Protein AF-A0A9C9Z595-F1 (afdb_monomer_lite)

Sequence (341 aa):
MFTLQATPYSPGRVNGTIRHGSDGAGRDALVVIKQEDLGQFDGACAGLIVVNALPLSHTLIRFLSHGIPTILVEEAQAARLEAGAELILDGKRGMLLSADAQETYPAIPNVVPPSLFTPYRSRDGESVMLRSSVSNRFGITRTLSYGASTIGALRSEHLGEKSAMPPPKEYFLTELGMCCEEAEPIPLIVRLPDISTEKLPRWCTSIADKLDAQTSRGMGLYDEEPVRSVVLAIAEAAARLTEYHDIRLLFPYVTRPEAFRRWRQTLTQATPAAINMGAMIETPEAALQIKAFIEEADFIALGCNDLMANLAGVERSSPQSRQALSFYTPALFRLLQQLAA

Structure (mmCIF, N/CA/C/O backbone):
data_AF-A0A9C9Z595-F1
#
_entry.id   AF-A0A9C9Z595-F1
#
loop_
_atom_site.group_PDB
_atom_site.id
_atom_site.type_symbol
_atom_site.label_atom_id
_atom_site.label_alt_id
_atom_site.label_comp_id
_atom_site.label_asym_id
_atom_site.label_entity_id
_atom_site.label_seq_id
_atom_site.pdbx_PDB_ins_code
_atom_site.Cartn_x
_atom_site.Cartn_y
_atom_site.Cartn_z
_atom_site.occupancy
_atom_site.B_iso_or_equiv
_atom_site.auth_seq_id
_atom_site.auth_comp_id
_atom_site.auth_asym_id
_atom_site.auth_atom_id
_atom_site.pdbx_PDB_model_num
ATOM 1 N N . MET A 1 1 ? 13.543 -10.651 -38.648 1.00 74.50 1 MET A N 1
ATOM 2 C CA . MET A 1 1 ? 12.471 -10.268 -37.712 1.00 74.50 1 MET A CA 1
ATOM 3 C C . MET A 1 1 ? 12.792 -10.856 -36.344 1.00 74.50 1 MET A C 1
ATOM 5 O O . MET A 1 1 ? 12.742 -12.070 -36.179 1.00 74.50 1 MET A O 1
ATOM 9 N N . PHE A 1 2 ? 13.253 -10.032 -35.405 1.00 84.75 2 PHE A N 1
ATOM 10 C CA . PHE A 1 2 ? 13.522 -10.466 -34.035 1.00 84.75 2 PHE A CA 1
ATOM 11 C C . PHE A 1 2 ? 12.200 -10.567 -33.270 1.00 84.75 2 PHE A C 1
ATOM 13 O O . PHE A 1 2 ? 11.317 -9.717 -33.394 1.00 84.75 2 PHE A O 1
ATOM 20 N N . THR A 1 3 ? 12.044 -11.624 -32.481 1.00 89.50 3 THR A N 1
ATOM 21 C CA . THR A 1 3 ? 10.916 -11.796 -31.564 1.00 89.50 3 THR A CA 1
ATOM 22 C C . THR A 1 3 ? 11.393 -12.547 -30.333 1.00 89.50 3 THR A C 1
ATOM 24 O O . THR A 1 3 ? 12.125 -13.538 -30.437 1.00 89.50 3 THR A O 1
ATOM 27 N N . LEU A 1 4 ? 10.979 -12.074 -29.162 1.00 92.56 4 LEU A N 1
ATOM 28 C CA . LEU A 1 4 ? 11.303 -12.681 -27.879 1.00 92.56 4 LEU A CA 1
ATOM 29 C C . LEU A 1 4 ? 10.058 -12.688 -26.994 1.00 92.56 4 LEU A C 1
ATOM 31 O O . LEU A 1 4 ? 9.459 -11.644 -26.747 1.00 92.56 4 LEU A O 1
ATOM 35 N N . GLN A 1 5 ? 9.686 -13.878 -26.518 1.00 94.06 5 GLN A N 1
ATOM 36 C CA . GLN A 1 5 ? 8.653 -14.061 -25.503 1.00 94.06 5 GLN A CA 1
ATOM 37 C C . GLN A 1 5 ? 9.298 -14.011 -24.119 1.00 94.06 5 GLN A C 1
ATOM 39 O O . GLN A 1 5 ? 10.243 -14.744 -23.843 1.00 94.06 5 GLN A O 1
ATOM 44 N N . ALA A 1 6 ? 8.765 -13.160 -23.263 1.00 93.06 6 ALA A N 1
ATOM 45 C CA . ALA A 1 6 ? 9.189 -12.889 -21.902 1.00 93.06 6 ALA A CA 1
ATOM 46 C C . ALA A 1 6 ? 7.998 -13.055 -20.946 1.00 93.06 6 ALA A C 1
ATOM 48 O O . ALA A 1 6 ? 6.860 -13.301 -21.367 1.00 93.06 6 ALA A O 1
ATOM 49 N N . THR A 1 7 ? 8.255 -12.890 -19.652 1.00 91.62 7 THR A N 1
ATOM 50 C CA . THR A 1 7 ? 7.196 -12.859 -18.643 1.00 91.62 7 THR A CA 1
ATOM 51 C C . THR A 1 7 ? 6.569 -11.457 -18.619 1.00 91.62 7 THR A C 1
ATOM 53 O O . THR A 1 7 ? 7.294 -10.478 -18.409 1.00 91.62 7 THR A O 1
ATOM 56 N N . PRO A 1 8 ? 5.249 -11.311 -18.847 1.00 90.56 8 PRO A N 1
ATOM 57 C CA . PRO A 1 8 ? 4.573 -10.018 -18.739 1.00 90.56 8 PRO A CA 1
ATOM 58 C C . PRO A 1 8 ? 4.578 -9.517 -17.290 1.00 90.56 8 PRO A C 1
ATOM 60 O O . PRO A 1 8 ? 4.455 -10.316 -16.360 1.00 90.56 8 PRO A O 1
ATOM 63 N N . TYR A 1 9 ? 4.686 -8.200 -17.094 1.00 89.75 9 TYR A N 1
ATOM 64 C CA . TYR A 1 9 ? 4.674 -7.615 -15.748 1.00 89.75 9 TYR A CA 1
ATOM 65 C C . TYR A 1 9 ? 3.863 -6.321 -15.647 1.00 89.75 9 TYR A C 1
ATOM 67 O O . TYR A 1 9 ? 2.847 -6.295 -14.957 1.00 89.75 9 TYR A O 1
ATOM 75 N N . SER A 1 10 ? 4.262 -5.259 -16.355 1.00 88.19 10 SER A N 1
ATOM 76 C CA . SER A 1 10 ? 3.525 -3.986 -16.376 1.00 88.19 10 SER A CA 1
ATOM 77 C C . SER A 1 10 ? 2.982 -3.729 -17.780 1.00 88.19 10 SER A C 1
ATOM 79 O O . SER A 1 10 ? 3.768 -3.723 -18.731 1.00 88.19 10 SER A O 1
ATOM 81 N N . PRO A 1 11 ? 1.664 -3.528 -17.950 1.00 86.38 11 PRO A N 1
ATOM 82 C CA . PRO A 1 11 ? 1.058 -3.401 -19.265 1.00 86.38 11 PRO A CA 1
ATOM 83 C C . PRO A 1 11 ? 1.434 -2.089 -19.959 1.00 86.38 11 PRO A C 1
ATOM 85 O O . PRO A 1 11 ? 1.684 -1.067 -19.328 1.00 86.38 11 PRO A O 1
ATOM 88 N N . GLY A 1 12 ? 1.378 -2.121 -21.287 1.00 85.50 12 GLY A N 1
ATOM 89 C CA . GLY A 1 12 ? 1.596 -0.979 -22.170 1.00 85.50 12 GLY A CA 1
ATOM 90 C C . GLY A 1 12 ? 2.436 -1.383 -23.374 1.00 85.50 12 GLY A C 1
ATOM 91 O O . GLY A 1 12 ? 3.013 -2.474 -23.392 1.00 85.50 12 GLY A O 1
ATOM 92 N N . ARG A 1 13 ? 2.458 -0.529 -24.397 1.00 88.94 13 ARG A N 1
ATOM 93 C CA . ARG A 1 13 ? 3.270 -0.739 -25.594 1.00 88.94 13 ARG A CA 1
ATOM 94 C C . ARG A 1 13 ? 4.084 0.504 -25.886 1.00 88.94 13 ARG A C 1
ATOM 96 O O . ARG A 1 13 ? 3.515 1.587 -25.972 1.00 88.94 13 ARG A O 1
ATOM 103 N N . VAL A 1 14 ? 5.385 0.319 -26.045 1.00 90.62 14 VAL A N 1
ATOM 104 C CA . VAL A 1 14 ? 6.341 1.393 -26.315 1.00 90.62 14 VAL A CA 1
ATOM 105 C C . VAL A 1 14 ? 7.368 0.926 -27.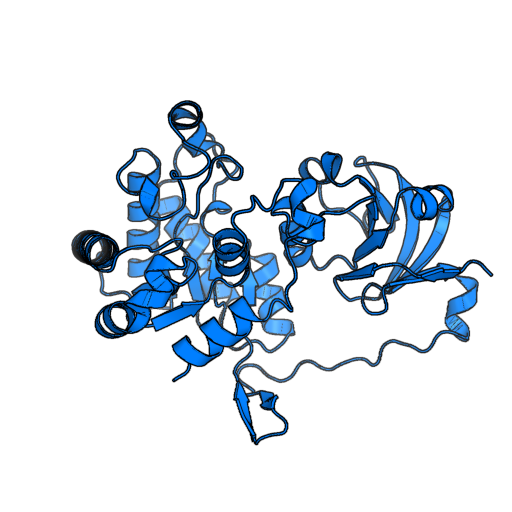328 1.00 90.62 14 VAL A C 1
ATOM 107 O O . VAL A 1 14 ? 7.739 -0.248 -27.349 1.00 90.62 14 VAL A O 1
ATOM 110 N N . ASN A 1 15 ? 7.822 1.863 -28.148 1.00 91.12 15 ASN A N 1
ATOM 111 C CA . ASN A 1 15 ? 8.938 1.667 -29.057 1.00 91.12 15 ASN A CA 1
ATOM 112 C C . ASN A 1 15 ? 10.142 2.381 -28.455 1.00 91.12 15 ASN A C 1
ATOM 114 O O . ASN A 1 15 ? 9.988 3.469 -27.900 1.00 91.12 15 ASN A O 1
ATOM 118 N N . GLY A 1 16 ? 11.322 1.788 -28.567 1.00 91.50 16 GLY A N 1
ATOM 119 C CA . GLY A 1 16 ? 12.529 2.449 -28.107 1.00 91.50 16 GLY A CA 1
ATOM 120 C C . GLY A 1 16 ? 13.792 1.678 -28.439 1.00 91.50 16 GLY A C 1
ATOM 121 O O . GLY A 1 16 ? 13.767 0.508 -28.827 1.00 91.50 16 GLY A O 1
ATOM 122 N N . THR A 1 17 ? 14.913 2.362 -28.266 1.00 92.81 17 THR A N 1
ATOM 123 C CA . THR A 1 17 ? 16.241 1.793 -28.470 1.00 92.81 17 THR A CA 1
ATOM 124 C C . THR A 1 17 ? 16.716 1.098 -27.197 1.00 92.81 17 THR A C 1
ATOM 126 O O . THR A 1 17 ? 16.614 1.664 -26.107 1.00 92.81 17 THR A O 1
ATOM 129 N N . ILE A 1 18 ? 17.268 -0.109 -27.327 1.00 93.81 18 ILE A N 1
ATOM 130 C CA . ILE A 1 18 ? 17.817 -0.867 -26.199 1.00 93.81 18 ILE A CA 1
ATOM 131 C C . ILE A 1 18 ? 19.044 -0.159 -25.620 1.00 93.81 18 ILE A C 1
ATOM 133 O O . ILE A 1 18 ? 19.999 0.158 -26.336 1.00 93.81 18 ILE A O 1
ATOM 137 N N . ARG A 1 19 ? 19.034 0.031 -24.300 1.00 92.50 19 ARG A N 1
ATOM 138 C CA . ARG A 1 19 ? 20.173 0.483 -23.493 1.00 92.50 19 ARG A CA 1
ATOM 139 C C . ARG A 1 19 ? 20.334 -0.417 -22.276 1.00 92.50 19 ARG A C 1
ATOM 141 O O . ARG A 1 19 ? 19.345 -0.877 -21.719 1.00 92.50 19 ARG A O 1
ATOM 148 N N . HIS A 1 20 ? 21.574 -0.654 -21.867 1.00 89.56 20 HIS A N 1
ATOM 149 C CA . HIS A 1 20 ? 21.895 -1.475 -20.698 1.00 89.56 20 HIS A CA 1
ATOM 150 C C . HIS A 1 20 ? 22.325 -0.595 -19.526 1.00 89.56 20 HIS A C 1
ATOM 152 O O . HIS A 1 20 ? 23.046 0.381 -19.729 1.00 89.56 20 HIS A O 1
ATOM 158 N N . GLY A 1 21 ? 21.930 -0.984 -18.315 1.00 81.88 21 GLY A N 1
ATOM 159 C CA . GLY A 1 21 ? 22.347 -0.336 -17.069 1.00 81.88 21 GLY A CA 1
ATOM 160 C C . GLY A 1 21 ? 21.395 0.753 -16.566 1.00 81.88 21 GLY A C 1
ATOM 161 O O . GLY A 1 21 ? 20.327 0.988 -17.127 1.00 81.88 21 GLY A O 1
ATOM 162 N N . SER A 1 22 ? 21.785 1.393 -15.462 1.00 69.62 22 SER A N 1
ATOM 163 C CA . SER A 1 22 ? 20.982 2.368 -14.710 1.00 69.62 22 SER A CA 1
ATOM 164 C C . SER A 1 22 ? 21.138 3.822 -15.169 1.00 69.62 22 SER A C 1
ATOM 166 O O . SER A 1 22 ? 20.352 4.670 -14.748 1.00 69.62 22 SER A O 1
ATOM 168 N N . ASP A 1 23 ? 22.124 4.123 -16.018 1.00 65.75 23 ASP A N 1
ATOM 169 C CA . ASP A 1 23 ? 22.585 5.497 -16.232 1.00 65.75 23 ASP A CA 1
ATOM 170 C C . ASP A 1 23 ? 22.077 6.104 -17.547 1.00 65.75 23 ASP A C 1
ATOM 172 O O . ASP A 1 23 ? 22.326 5.592 -18.641 1.00 65.75 23 ASP A O 1
ATOM 176 N N . GLY A 1 24 ? 21.414 7.263 -17.450 1.00 59.28 24 GLY A N 1
ATOM 177 C CA . GLY A 1 24 ? 21.248 8.197 -18.572 1.00 59.28 24 GLY A CA 1
ATOM 178 C C . GLY A 1 24 ? 20.475 7.652 -19.777 1.00 59.28 24 GLY A C 1
ATOM 179 O O . GLY A 1 24 ? 20.749 8.039 -20.917 1.00 59.28 24 GLY A O 1
ATOM 180 N N . ALA A 1 25 ? 19.518 6.748 -19.556 1.00 61.81 25 ALA A N 1
ATOM 181 C CA . ALA A 1 25 ? 18.800 6.086 -20.639 1.00 61.81 25 ALA A CA 1
ATOM 182 C C . ALA A 1 25 ? 17.939 7.046 -21.482 1.00 61.81 25 ALA A C 1
ATOM 184 O O . ALA A 1 25 ? 17.841 6.870 -22.697 1.00 61.81 25 ALA A O 1
ATOM 185 N N . GLY A 1 26 ? 17.397 8.103 -20.868 1.00 65.81 26 GLY A N 1
ATOM 186 C CA . GLY A 1 26 ? 16.480 9.035 -21.525 1.00 65.81 26 GLY A CA 1
ATOM 187 C C . GLY A 1 26 ? 15.074 8.443 -21.684 1.00 65.81 26 GLY A C 1
ATOM 188 O O . GLY A 1 26 ? 14.882 7.229 -21.692 1.00 65.81 26 GLY A O 1
ATOM 189 N N . ARG A 1 27 ? 14.060 9.307 -21.812 1.00 78.12 27 ARG A N 1
ATOM 190 C CA . ARG A 1 27 ? 12.639 8.903 -21.779 1.00 78.12 27 ARG A CA 1
ATOM 191 C C . ARG A 1 27 ? 12.179 8.029 -22.952 1.00 78.12 27 ARG A C 1
ATOM 193 O O . ARG A 1 27 ? 11.098 7.465 -22.854 1.00 78.12 27 ARG A O 1
ATOM 200 N N . ASP A 1 28 ? 12.998 7.875 -23.990 1.00 85.75 28 ASP A N 1
ATOM 201 C CA . ASP A 1 28 ? 12.653 7.147 -25.219 1.00 85.75 28 ASP A CA 1
ATOM 202 C C . ASP A 1 28 ? 13.315 5.755 -25.310 1.00 85.75 28 ASP A C 1
ATOM 204 O O . ASP A 1 28 ? 13.119 5.023 -26.278 1.00 85.75 28 ASP A O 1
ATOM 208 N N . ALA A 1 29 ? 14.122 5.367 -24.317 1.00 92.12 29 ALA A N 1
ATOM 209 C CA . ALA A 1 29 ? 14.866 4.108 -24.344 1.00 92.12 29 ALA A CA 1
ATOM 210 C C . ALA A 1 29 ? 14.099 2.930 -23.723 1.00 92.12 29 ALA A C 1
ATOM 212 O O . ALA A 1 29 ? 13.312 3.093 -22.786 1.00 92.12 29 ALA A O 1
ATOM 213 N N . LEU A 1 30 ? 14.406 1.724 -24.209 1.00 93.94 30 LEU A N 1
ATOM 214 C CA . LEU A 1 30 ? 14.086 0.466 -23.539 1.00 93.94 30 LEU A CA 1
ATOM 215 C C . LEU A 1 30 ? 15.286 0.055 -22.682 1.00 93.94 30 LEU A C 1
ATOM 217 O O . LEU A 1 30 ? 16.350 -0.268 -23.212 1.00 93.94 30 LEU A O 1
ATOM 221 N N . VAL A 1 31 ? 15.130 0.084 -21.363 1.00 94.69 31 VAL A N 1
ATOM 222 C CA . VAL A 1 31 ? 16.233 -0.157 -20.424 1.00 94.69 31 VAL A CA 1
ATOM 223 C C . VAL A 1 31 ? 16.274 -1.617 -20.006 1.00 94.69 31 VAL A C 1
ATOM 225 O O . VAL A 1 31 ? 15.311 -2.125 -19.437 1.00 94.69 31 VAL A O 1
ATOM 228 N N . VAL A 1 32 ? 17.405 -2.273 -20.253 1.00 94.69 32 VAL A N 1
ATOM 229 C CA . VAL A 1 32 ? 17.736 -3.605 -19.744 1.00 94.69 32 VAL A CA 1
ATOM 230 C C . VAL A 1 32 ? 18.539 -3.444 -18.459 1.00 94.69 32 VAL A C 1
ATOM 232 O O . VAL A 1 32 ? 19.632 -2.876 -18.468 1.00 94.69 32 VAL A O 1
ATOM 235 N N . ILE A 1 33 ? 17.997 -3.935 -17.347 1.00 93.00 33 ILE A N 1
ATOM 236 C CA . ILE A 1 33 ? 18.585 -3.749 -16.017 1.00 93.00 33 ILE A CA 1
ATOM 237 C C . ILE A 1 33 ? 18.453 -5.011 -15.169 1.00 93.00 33 ILE A C 1
ATOM 239 O O . ILE A 1 33 ? 17.460 -5.736 -15.261 1.00 93.00 33 ILE A O 1
ATOM 243 N N . LYS A 1 34 ? 19.446 -5.285 -14.323 1.00 91.56 34 LYS A N 1
ATOM 244 C CA . LYS A 1 34 ? 19.372 -6.379 -13.352 1.00 91.56 34 LYS A CA 1
ATOM 245 C C . LYS A 1 34 ? 18.526 -5.979 -12.146 1.00 91.56 34 LYS A C 1
ATOM 247 O O . LYS A 1 34 ? 18.435 -4.810 -11.782 1.00 91.56 34 LYS A O 1
ATOM 252 N N . GLN A 1 35 ? 17.928 -6.973 -11.493 1.00 87.88 35 GLN A N 1
ATOM 253 C CA . GLN A 1 35 ? 17.113 -6.774 -10.289 1.00 87.88 35 GLN A CA 1
ATOM 254 C C . GLN A 1 35 ? 17.842 -6.008 -9.164 1.00 87.88 35 GLN A C 1
ATOM 256 O O . GLN A 1 35 ? 17.200 -5.255 -8.433 1.00 87.88 35 GLN A O 1
ATOM 261 N N . GLU A 1 36 ? 19.153 -6.203 -9.017 1.00 85.50 36 GLU A N 1
ATOM 262 C CA . GLU A 1 36 ? 19.994 -5.577 -7.984 1.00 85.50 36 GLU A CA 1
ATOM 263 C C . GLU A 1 36 ? 20.249 -4.080 -8.225 1.00 85.50 36 GLU A C 1
ATOM 265 O O . GLU A 1 36 ? 20.229 -3.289 -7.282 1.00 85.50 36 GLU A O 1
ATOM 270 N N . ASP A 1 37 ? 20.366 -3.670 -9.488 1.00 87.44 37 ASP A N 1
ATOM 271 C CA . ASP A 1 37 ? 20.640 -2.279 -9.873 1.00 87.44 37 ASP A CA 1
ATOM 272 C C . ASP A 1 37 ? 19.374 -1.412 -9.890 1.00 87.44 37 ASP A C 1
ATOM 274 O O . ASP A 1 37 ? 19.427 -0.180 -9.897 1.00 87.44 37 ASP A O 1
ATOM 278 N N . LEU A 1 38 ? 18.202 -2.050 -9.848 1.00 85.25 38 LEU A N 1
ATOM 279 C CA . LEU A 1 38 ? 16.907 -1.386 -9.955 1.00 85.25 38 LEU A CA 1
ATOM 280 C C . LEU A 1 38 ? 16.659 -0.362 -8.830 1.00 85.25 38 LEU A C 1
ATOM 282 O O . LEU A 1 38 ? 15.901 0.588 -9.011 1.00 85.25 38 LEU A O 1
ATOM 286 N N . GLY A 1 39 ? 17.313 -0.520 -7.673 1.00 79.94 39 GLY A N 1
ATOM 287 C CA . GLY A 1 39 ? 17.222 0.432 -6.561 1.00 79.94 39 GLY A CA 1
ATOM 288 C C . GLY A 1 39 ? 17.865 1.795 -6.847 1.00 79.94 39 GLY A C 1
ATOM 289 O O . GLY A 1 39 ? 17.478 2.786 -6.228 1.00 79.94 39 GLY A O 1
ATOM 290 N N . GLN A 1 40 ? 18.817 1.847 -7.783 1.00 79.12 40 GLN A N 1
ATOM 291 C CA . GLN A 1 40 ? 19.550 3.058 -8.168 1.00 79.12 40 GLN A CA 1
ATOM 292 C C . GLN A 1 40 ? 18.971 3.721 -9.425 1.00 79.12 40 GLN A C 1
ATOM 294 O O . GLN A 1 40 ? 19.341 4.844 -9.755 1.00 79.12 40 GLN A O 1
ATOM 299 N N . PHE A 1 41 ? 18.046 3.047 -10.112 1.00 82.12 41 PHE A N 1
ATOM 300 C CA . PHE A 1 41 ? 17.451 3.539 -11.346 1.00 82.12 41 PHE A CA 1
ATOM 301 C C . PHE A 1 41 ? 16.483 4.706 -11.088 1.00 82.12 41 PHE A C 1
ATOM 303 O O . PHE A 1 41 ? 15.590 4.625 -10.242 1.00 82.12 41 PHE A O 1
ATOM 310 N N . ASP A 1 42 ? 16.648 5.795 -11.841 1.00 75.81 42 ASP A N 1
ATOM 311 C CA . ASP A 1 42 ? 15.897 7.047 -11.674 1.00 75.81 42 ASP A CA 1
ATOM 312 C C . ASP A 1 42 ? 14.483 7.024 -12.291 1.00 75.81 42 ASP A C 1
ATOM 314 O O . ASP A 1 42 ? 13.683 7.934 -12.056 1.00 75.81 42 ASP A O 1
ATOM 318 N N . GLY A 1 43 ? 14.156 5.971 -13.048 1.00 74.69 43 GLY A N 1
ATOM 319 C CA . GLY A 1 43 ? 12.858 5.769 -13.688 1.00 74.69 43 GLY A CA 1
ATOM 320 C C . GLY A 1 43 ? 12.676 6.471 -15.033 1.00 74.69 43 GLY A C 1
ATOM 321 O O . GLY A 1 43 ? 11.580 6.415 -15.590 1.00 74.69 43 GLY A O 1
ATOM 322 N N . ALA A 1 44 ? 13.706 7.106 -15.595 1.00 82.12 44 ALA A N 1
ATOM 323 C CA . ALA A 1 44 ? 13.609 7.774 -16.888 1.00 82.12 44 ALA A CA 1
ATOM 324 C C . ALA A 1 44 ? 13.810 6.791 -18.059 1.00 82.12 44 ALA A C 1
ATOM 326 O O . ALA A 1 44 ? 14.912 6.659 -18.587 1.00 82.12 44 ALA A O 1
ATOM 327 N N . CYS A 1 45 ? 12.736 6.121 -18.495 1.00 89.62 45 CYS A N 1
ATOM 328 C CA . CYS A 1 45 ? 12.727 5.292 -19.709 1.00 89.62 45 CYS A CA 1
ATOM 329 C C . CYS A 1 45 ? 11.329 5.175 -20.335 1.00 89.62 45 CYS A C 1
ATOM 331 O O . CYS A 1 45 ? 10.326 5.467 -19.680 1.00 89.62 45 CYS A O 1
ATOM 333 N N . ALA A 1 46 ? 11.274 4.720 -21.590 1.00 89.94 46 ALA A N 1
ATOM 334 C CA . ALA A 1 46 ? 10.022 4.393 -22.266 1.00 89.94 46 ALA A CA 1
ATOM 335 C C . ALA A 1 46 ? 9.489 3.038 -21.794 1.00 89.94 46 ALA A C 1
ATOM 337 O O . ALA A 1 46 ? 8.291 2.883 -21.580 1.00 89.94 46 ALA A O 1
ATOM 338 N N . GLY A 1 47 ? 10.375 2.054 -21.619 1.00 92.50 47 GLY A N 1
ATOM 339 C CA . GLY A 1 47 ? 10.032 0.701 -21.192 1.00 92.50 47 GLY A CA 1
ATOM 340 C C . GLY A 1 47 ? 11.176 0.031 -20.442 1.00 92.50 47 GLY A C 1
ATOM 341 O O . GLY A 1 47 ? 12.341 0.378 -20.628 1.00 92.50 47 GLY A O 1
ATOM 342 N N . LEU A 1 48 ? 10.834 -0.941 -19.602 1.00 94.38 48 LEU A N 1
ATOM 343 C CA . LEU A 1 48 ? 11.771 -1.600 -18.698 1.00 94.38 48 LEU A CA 1
ATOM 344 C C . LEU A 1 48 ? 11.830 -3.112 -18.959 1.00 94.38 48 LEU A C 1
ATOM 346 O O . LEU A 1 48 ? 10.809 -3.791 -19.077 1.00 94.38 48 LEU A O 1
ATOM 350 N N . ILE A 1 49 ? 13.039 -3.652 -19.027 1.00 95.31 49 ILE A N 1
ATOM 351 C CA . ILE A 1 49 ? 13.326 -5.071 -19.227 1.00 95.31 49 ILE A CA 1
ATOM 352 C C . ILE A 1 49 ? 14.182 -5.511 -18.043 1.00 95.31 49 ILE A C 1
ATOM 354 O O . ILE A 1 49 ? 15.362 -5.175 -17.960 1.00 95.31 49 ILE A O 1
ATOM 358 N N . VAL A 1 50 ? 13.581 -6.236 -17.101 1.00 94.56 50 VAL A N 1
ATOM 359 C CA . VAL A 1 50 ? 14.264 -6.602 -15.853 1.00 94.56 50 VAL A CA 1
ATOM 360 C C . VAL A 1 50 ? 14.793 -8.027 -15.940 1.00 94.56 50 VAL A C 1
ATOM 362 O O . VAL A 1 50 ? 14.028 -8.974 -16.136 1.00 94.56 50 VAL A O 1
ATOM 365 N N . VAL A 1 51 ? 16.107 -8.170 -15.785 1.00 94.19 51 VAL A N 1
ATOM 366 C CA . VAL A 1 51 ? 16.820 -9.448 -15.857 1.00 94.19 51 VAL A CA 1
ATOM 367 C C . VAL A 1 51 ? 16.786 -10.145 -14.500 1.00 94.19 51 VAL A C 1
ATOM 369 O O . VAL A 1 51 ? 17.102 -9.534 -13.475 1.00 94.19 51 VAL A O 1
ATOM 372 N N . ASN A 1 52 ? 16.411 -11.429 -14.501 1.00 89.38 52 ASN A N 1
ATOM 373 C CA . ASN A 1 52 ? 16.291 -12.286 -13.317 1.00 89.38 52 ASN A CA 1
ATOM 374 C C . ASN A 1 52 ? 15.486 -11.605 -12.202 1.00 89.38 52 ASN A C 1
ATOM 376 O O . ASN A 1 52 ? 15.917 -11.541 -11.048 1.00 89.38 52 ASN A O 1
ATOM 380 N N . ALA A 1 53 ? 14.332 -11.054 -12.561 1.00 84.38 53 ALA A N 1
ATOM 381 C CA . ALA A 1 53 ? 13.521 -10.261 -11.657 1.00 84.38 53 ALA A CA 1
ATOM 382 C C . ALA A 1 53 ? 12.941 -11.076 -10.489 1.00 84.38 53 ALA A C 1
ATOM 384 O O . ALA A 1 53 ? 12.708 -12.283 -10.581 1.00 84.38 53 ALA A O 1
ATOM 385 N N . LEU A 1 54 ? 12.641 -10.380 -9.393 1.00 81.44 54 LEU A N 1
ATOM 386 C CA . LEU A 1 54 ? 11.790 -10.865 -8.308 1.00 81.44 54 LEU A CA 1
ATOM 387 C C . LEU A 1 54 ? 10.442 -10.129 -8.414 1.00 81.44 54 LEU A C 1
ATOM 389 O O . LEU A 1 54 ? 10.349 -8.998 -7.924 1.00 81.44 54 LEU A O 1
ATOM 393 N N . PRO A 1 55 ? 9.399 -10.733 -9.034 1.00 79.56 55 PRO A N 1
ATOM 394 C CA . PRO A 1 55 ? 8.117 -10.075 -9.326 1.00 79.56 55 PRO A CA 1
ATOM 395 C C . PRO A 1 55 ? 7.462 -9.414 -8.111 1.00 79.56 55 PRO A C 1
ATOM 397 O O . PRO A 1 55 ? 6.773 -8.409 -8.225 1.00 79.56 55 PRO A O 1
ATOM 400 N N . LEU A 1 56 ? 7.687 -9.993 -6.932 1.00 75.75 56 LEU A N 1
ATOM 401 C CA . LEU A 1 56 ? 7.113 -9.552 -5.668 1.00 75.75 56 LEU A CA 1
ATOM 402 C C . LEU A 1 56 ? 8.057 -8.701 -4.820 1.00 75.75 56 LEU A C 1
ATOM 404 O O . LEU A 1 56 ? 7.700 -8.363 -3.693 1.00 75.75 56 LEU A O 1
ATOM 408 N N . SER A 1 57 ? 9.240 -8.345 -5.315 1.00 76.81 57 SER A N 1
ATOM 409 C CA . SER A 1 57 ? 10.163 -7.491 -4.567 1.00 76.81 57 SER A CA 1
ATOM 410 C C . SER A 1 57 ? 9.624 -6.065 -4.442 1.00 76.81 57 SER A C 1
ATOM 412 O O . SER A 1 57 ? 8.972 -5.537 -5.349 1.00 76.81 57 SER A O 1
ATOM 414 N N . HIS A 1 58 ? 9.933 -5.409 -3.323 1.00 71.81 58 HIS A N 1
ATOM 415 C CA . HIS A 1 58 ? 9.541 -4.018 -3.093 1.00 71.81 58 HIS A CA 1
ATOM 416 C C . HIS A 1 58 ? 10.072 -3.081 -4.182 1.00 71.81 58 HIS A C 1
ATOM 418 O O . HIS A 1 58 ? 9.327 -2.226 -4.667 1.00 71.81 58 HIS A O 1
ATOM 424 N N . THR A 1 59 ? 11.322 -3.288 -4.607 1.00 77.75 59 THR A N 1
ATOM 425 C CA . THR A 1 59 ? 11.971 -2.489 -5.649 1.00 77.75 59 THR A CA 1
ATOM 426 C C . THR A 1 59 ? 11.199 -2.557 -6.959 1.00 77.75 59 THR A C 1
ATOM 428 O O . THR A 1 59 ? 10.902 -1.519 -7.537 1.00 77.75 59 THR A O 1
ATOM 431 N N . LEU A 1 60 ? 10.784 -3.747 -7.404 1.00 81.44 60 LEU A N 1
ATOM 432 C CA . LEU A 1 60 ? 10.078 -3.891 -8.676 1.00 81.44 60 LEU A CA 1
ATOM 433 C C . LEU A 1 60 ? 8.611 -3.435 -8.605 1.00 81.44 60 LEU A C 1
ATOM 435 O O . LEU A 1 60 ? 8.101 -2.831 -9.548 1.00 81.44 60 LEU A O 1
ATOM 439 N N . ILE A 1 61 ? 7.921 -3.662 -7.481 1.00 78.94 61 ILE A N 1
ATOM 440 C CA . ILE A 1 61 ? 6.553 -3.155 -7.270 1.00 78.94 61 ILE A CA 1
ATOM 441 C C . ILE A 1 61 ? 6.525 -1.621 -7.303 1.00 78.94 61 ILE A C 1
ATOM 443 O O . ILE A 1 61 ? 5.565 -1.044 -7.813 1.00 78.94 61 ILE A O 1
ATOM 447 N N . ARG A 1 62 ? 7.578 -0.946 -6.817 1.00 74.94 62 ARG A N 1
ATOM 448 C CA . ARG A 1 62 ? 7.703 0.520 -6.907 1.00 74.94 62 ARG A CA 1
ATOM 449 C C . ARG A 1 62 ? 7.565 1.009 -8.352 1.00 74.94 62 ARG A C 1
ATOM 451 O O . ARG A 1 62 ? 6.865 1.993 -8.588 1.00 74.94 62 ARG A O 1
ATOM 458 N N . PHE A 1 63 ? 8.134 0.289 -9.322 1.00 75.19 63 PHE A N 1
ATOM 459 C CA . PHE A 1 63 ? 8.077 0.663 -10.739 1.00 75.19 63 PHE A CA 1
ATOM 460 C C . PHE A 1 63 ? 6.693 0.535 -11.381 1.00 75.19 63 PHE A C 1
ATOM 462 O O . PHE A 1 63 ? 6.393 1.282 -12.312 1.00 75.19 63 PHE A O 1
ATOM 469 N N . LEU A 1 64 ? 5.792 -0.288 -10.830 1.00 74.94 64 LEU A N 1
ATOM 470 C CA . LEU A 1 64 ? 4.393 -0.326 -11.283 1.00 74.94 64 LEU A CA 1
ATOM 471 C C . LEU A 1 64 ? 3.702 1.036 -11.118 1.00 74.94 64 LEU A C 1
ATOM 473 O O . LEU A 1 64 ? 2.880 1.421 -11.956 1.00 74.94 64 LEU A O 1
ATOM 477 N N . SER A 1 65 ? 4.065 1.787 -10.070 1.00 68.44 65 SER A N 1
ATOM 478 C CA . SER A 1 65 ? 3.507 3.120 -9.812 1.00 68.44 65 SER A CA 1
ATOM 479 C C . SER A 1 65 ? 3.928 4.154 -10.861 1.00 68.44 65 SER A C 1
ATOM 481 O O . SER A 1 65 ? 3.141 5.043 -11.179 1.00 68.44 65 SER A O 1
ATOM 483 N N . HIS A 1 66 ? 5.107 3.988 -11.474 1.00 75.62 66 HIS A N 1
ATOM 484 C CA . HIS A 1 66 ? 5.582 4.844 -12.565 1.00 75.62 66 HIS A CA 1
ATOM 485 C C . HIS A 1 66 ? 4.848 4.584 -13.886 1.00 75.62 66 HIS A C 1
ATOM 487 O O . HIS A 1 66 ? 4.900 5.412 -14.788 1.00 75.62 66 HIS A O 1
ATOM 493 N N . GLY A 1 67 ? 4.139 3.456 -14.010 1.00 77.94 67 GLY A N 1
ATOM 494 C CA . GLY A 1 67 ? 3.382 3.127 -15.218 1.00 77.94 67 GLY A CA 1
ATOM 495 C C . GLY A 1 67 ? 4.234 2.819 -16.438 1.00 77.94 67 GLY A C 1
ATOM 496 O O . GLY A 1 67 ? 3.727 2.862 -17.554 1.00 77.94 67 GLY A O 1
ATOM 497 N N . ILE A 1 68 ? 5.501 2.481 -16.215 1.00 87.44 68 ILE A N 1
ATOM 498 C CA . ILE A 1 68 ? 6.437 2.094 -17.262 1.00 87.44 68 ILE A CA 1
ATOM 499 C C . ILE A 1 68 ? 6.074 0.673 -17.726 1.00 87.44 68 ILE A C 1
ATOM 501 O O . ILE A 1 68 ? 6.007 -0.242 -16.892 1.00 87.44 68 ILE A O 1
ATOM 505 N N . PRO A 1 69 ? 5.818 0.447 -19.025 1.00 90.75 69 PRO A N 1
ATOM 506 C CA . PRO A 1 69 ? 5.625 -0.891 -19.572 1.00 90.75 69 PRO A CA 1
ATOM 507 C C . PRO A 1 69 ? 6.848 -1.764 -19.287 1.00 90.75 69 PRO A C 1
ATOM 509 O O . PRO A 1 69 ? 7.978 -1.360 -19.550 1.00 90.75 69 PRO A O 1
ATOM 512 N N . THR A 1 70 ? 6.630 -2.942 -18.702 1.00 93.50 70 THR A N 1
ATOM 513 C CA . THR A 1 70 ? 7.711 -3.761 -18.136 1.00 93.50 70 THR A CA 1
ATOM 514 C C . THR A 1 70 ? 7.529 -5.232 -18.477 1.00 93.50 70 THR A C 1
ATOM 516 O O . THR A 1 70 ? 6.425 -5.768 -18.341 1.00 93.50 70 THR A O 1
ATOM 519 N N . ILE A 1 71 ? 8.625 -5.892 -18.850 1.00 95.06 71 ILE A N 1
ATOM 520 C CA . ILE A 1 71 ? 8.720 -7.349 -19.004 1.00 95.06 71 ILE A CA 1
ATOM 521 C C . ILE A 1 71 ? 9.883 -7.894 -18.175 1.00 95.06 71 ILE A C 1
ATOM 523 O O . ILE A 1 71 ? 10.840 -7.174 -17.884 1.00 95.06 71 ILE A O 1
ATOM 527 N N . LEU A 1 72 ? 9.809 -9.174 -17.819 1.00 94.88 72 LEU A N 1
ATOM 528 C CA . LEU A 1 72 ? 10.856 -9.868 -17.071 1.00 94.88 72 LEU A CA 1
ATOM 529 C C . LEU A 1 72 ? 11.483 -10.938 -17.958 1.00 94.88 72 LEU A C 1
ATOM 531 O O . LEU A 1 72 ? 10.767 -11.713 -18.600 1.00 94.88 72 LEU A O 1
ATOM 535 N N . VAL A 1 73 ? 12.809 -10.972 -17.981 1.00 94.81 73 VAL A N 1
ATOM 536 C CA . VAL A 1 73 ? 13.597 -11.881 -18.816 1.00 94.81 73 VAL A CA 1
ATOM 537 C C . VAL A 1 73 ? 14.614 -12.638 -17.971 1.00 94.81 73 VAL A C 1
ATOM 539 O O . VAL A 1 73 ? 15.087 -12.142 -16.949 1.00 94.81 73 VAL A O 1
ATOM 542 N N . GLU A 1 74 ? 14.973 -13.834 -18.416 1.00 93.19 74 GLU A N 1
ATOM 543 C CA . GLU A 1 74 ? 16.091 -14.598 -17.854 1.00 93.19 74 GLU A CA 1
ATOM 544 C C . GLU A 1 74 ? 17.430 -14.145 -18.464 1.00 93.19 74 GLU A C 1
ATOM 546 O O . GLU A 1 74 ? 17.465 -13.580 -19.561 1.00 93.19 74 GLU A O 1
ATOM 551 N N . GLU A 1 75 ? 18.550 -14.452 -17.803 1.00 91.00 75 GLU A N 1
ATOM 552 C CA . GLU A 1 75 ? 19.905 -14.082 -18.262 1.00 91.00 75 GLU A CA 1
ATOM 553 C C . GLU A 1 75 ? 20.164 -14.463 -19.735 1.00 91.00 75 GLU A C 1
ATOM 555 O O . GLU A 1 75 ? 20.641 -13.659 -20.536 1.00 91.00 75 GLU A O 1
ATOM 560 N N . ALA A 1 76 ? 19.768 -15.677 -20.132 1.00 91.31 76 ALA A N 1
ATOM 561 C CA . ALA A 1 76 ? 19.945 -16.176 -21.497 1.00 91.31 76 ALA A CA 1
ATOM 562 C C . ALA A 1 76 ? 19.127 -15.394 -22.542 1.00 91.31 76 ALA A C 1
ATOM 564 O O . ALA A 1 76 ? 19.505 -15.310 -23.710 1.00 91.31 76 ALA A O 1
ATOM 565 N N . GLN A 1 77 ? 17.989 -14.831 -22.135 1.00 92.62 77 GLN A N 1
ATOM 566 C CA . GLN A 1 77 ? 17.156 -13.991 -22.989 1.00 92.62 77 GLN A CA 1
ATOM 567 C C . GLN A 1 77 ? 17.739 -12.581 -23.094 1.00 92.62 77 GLN A C 1
ATOM 569 O O . GLN A 1 77 ? 17.793 -12.035 -24.193 1.00 92.62 77 GLN A O 1
ATOM 574 N N . ALA A 1 78 ? 18.221 -12.027 -21.978 1.00 92.44 78 ALA A N 1
ATOM 575 C CA . ALA A 1 78 ? 18.871 -10.721 -21.933 1.00 92.44 78 ALA A CA 1
ATOM 576 C C . ALA A 1 78 ? 20.147 -10.671 -22.789 1.00 92.44 78 ALA A C 1
ATOM 578 O O . ALA A 1 78 ? 20.386 -9.678 -23.469 1.00 92.44 78 ALA A O 1
ATOM 579 N N . ALA A 1 79 ? 20.911 -11.769 -22.848 1.00 91.50 79 ALA A N 1
ATOM 580 C CA . ALA A 1 79 ? 22.108 -11.889 -23.686 1.00 91.50 79 ALA A CA 1
ATOM 581 C C . ALA A 1 79 ? 21.845 -11.716 -25.196 1.00 91.50 79 ALA A C 1
ATOM 583 O O . ALA A 1 79 ? 22.773 -11.483 -25.963 1.00 91.50 79 ALA A O 1
ATOM 584 N N . ARG A 1 80 ? 20.584 -11.829 -25.636 1.00 91.75 80 ARG A N 1
ATOM 585 C CA . ARG A 1 80 ? 20.166 -11.638 -27.035 1.00 91.75 80 ARG A CA 1
ATOM 586 C C . ARG A 1 80 ? 19.754 -10.193 -27.344 1.00 91.75 80 ARG A C 1
ATOM 588 O O . ARG A 1 80 ? 19.3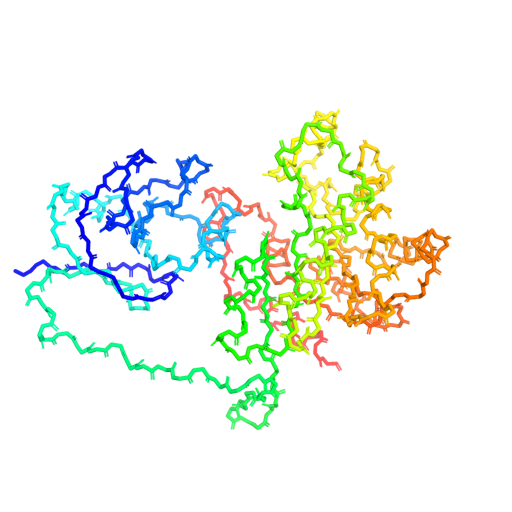31 -9.924 -28.466 1.00 91.75 80 ARG A O 1
ATOM 595 N N . LEU A 1 81 ? 19.792 -9.297 -26.355 1.00 92.06 81 LEU A N 1
ATOM 596 C CA . LEU A 1 81 ? 19.366 -7.903 -26.474 1.00 92.06 81 LEU A CA 1
ATOM 597 C C . LEU A 1 81 ? 20.580 -7.001 -26.696 1.00 92.06 81 LEU A C 1
ATOM 599 O O . LEU A 1 81 ? 21.268 -6.609 -25.756 1.00 92.06 81 LEU A O 1
ATOM 603 N N . GLU A 1 82 ? 20.836 -6.657 -27.951 1.00 90.44 82 GLU A N 1
ATOM 604 C CA . GLU A 1 82 ? 21.961 -5.800 -28.326 1.00 90.44 82 GLU A CA 1
ATOM 605 C C . GLU A 1 82 ? 21.647 -4.319 -28.071 1.00 90.44 82 GLU A C 1
ATOM 607 O O . GLU A 1 82 ? 20.568 -3.826 -28.408 1.00 90.44 82 GLU A O 1
ATOM 612 N N . ALA A 1 83 ? 22.599 -3.593 -27.477 1.00 91.38 83 ALA A N 1
ATOM 613 C CA . ALA A 1 83 ? 22.491 -2.146 -27.310 1.00 91.38 83 ALA A CA 1
ATOM 614 C C . ALA A 1 83 ? 22.352 -1.457 -28.677 1.00 91.38 83 ALA A C 1
ATOM 616 O O . ALA A 1 83 ? 23.062 -1.797 -29.620 1.00 91.38 83 ALA A O 1
ATOM 617 N N . GLY A 1 84 ? 21.457 -0.475 -28.781 1.00 89.69 84 GLY A N 1
ATOM 618 C CA . GLY A 1 84 ? 21.193 0.222 -30.043 1.00 89.69 84 GLY A CA 1
ATOM 619 C C . GLY A 1 84 ? 20.111 -0.420 -30.917 1.00 89.69 84 GLY A C 1
ATOM 620 O O . GLY A 1 84 ? 19.662 0.218 -31.865 1.00 89.69 84 GLY A O 1
ATOM 621 N N . ALA A 1 85 ? 19.640 -1.630 -30.599 1.00 91.12 85 ALA A N 1
ATOM 622 C CA . ALA A 1 85 ? 18.531 -2.243 -31.325 1.00 91.12 85 ALA A CA 1
ATOM 623 C C . ALA A 1 85 ? 17.213 -1.495 -31.060 1.00 91.12 85 ALA A C 1
ATOM 625 O O . ALA A 1 85 ? 16.858 -1.246 -29.906 1.00 91.12 85 ALA A O 1
ATOM 626 N N . GLU A 1 86 ? 16.468 -1.172 -32.117 1.00 92.19 86 GLU A N 1
ATOM 627 C CA . GLU A 1 86 ? 15.117 -0.614 -32.008 1.00 92.19 86 GLU A CA 1
ATOM 628 C C . GLU A 1 86 ? 14.083 -1.731 -31.907 1.00 92.19 86 GLU A C 1
ATOM 630 O O . GLU A 1 86 ? 13.900 -2.526 -32.836 1.00 92.19 86 GLU A O 1
ATOM 635 N N . LEU A 1 87 ? 13.399 -1.784 -30.766 1.00 93.50 87 LEU A N 1
ATOM 636 C CA . LEU A 1 87 ? 12.402 -2.803 -30.477 1.00 93.50 87 LEU A CA 1
ATOM 637 C C . LEU A 1 87 ? 11.091 -2.175 -29.998 1.00 93.50 87 LEU A C 1
ATOM 639 O O . LEU A 1 87 ? 11.032 -1.048 -29.505 1.00 93.50 87 LEU A O 1
ATOM 643 N N . ILE A 1 88 ? 10.032 -2.960 -30.125 1.00 92.25 88 ILE A N 1
ATOM 644 C CA . ILE A 1 88 ? 8.721 -2.720 -29.540 1.00 92.25 88 ILE A CA 1
ATOM 645 C C . ILE A 1 88 ? 8.607 -3.615 -28.317 1.00 92.25 88 ILE A C 1
ATOM 647 O O . ILE A 1 88 ? 8.721 -4.836 -28.434 1.00 92.25 88 ILE A O 1
ATOM 651 N N . LEU A 1 89 ? 8.333 -3.023 -27.160 1.00 93.19 89 LEU A N 1
ATOM 652 C CA . LEU A 1 89 ? 8.007 -3.736 -25.933 1.00 93.19 89 LEU A CA 1
ATOM 653 C C . LEU A 1 89 ? 6.492 -3.745 -25.748 1.00 93.19 89 LEU A C 1
ATOM 655 O O . LEU A 1 89 ? 5.869 -2.693 -25.648 1.00 93.19 89 LEU A O 1
ATOM 659 N N . ASP A 1 90 ? 5.900 -4.937 -25.674 1.00 91.81 90 ASP A N 1
ATOM 660 C CA . ASP A 1 90 ? 4.509 -5.161 -25.273 1.00 91.81 90 ASP A CA 1
ATOM 661 C C . ASP A 1 90 ? 4.495 -5.793 -23.878 1.00 91.81 90 ASP A C 1
ATOM 663 O O . ASP A 1 90 ? 4.610 -7.010 -23.714 1.00 91.81 90 ASP A O 1
ATOM 667 N N . GLY A 1 91 ? 4.352 -4.951 -22.855 1.00 90.56 91 GLY A N 1
ATOM 668 C CA . GLY A 1 91 ? 4.387 -5.368 -21.456 1.00 90.56 91 GLY A CA 1
ATOM 669 C C . GLY A 1 91 ? 3.159 -6.172 -21.025 1.00 90.56 91 GLY A C 1
ATOM 670 O O . GLY A 1 91 ? 3.210 -6.905 -20.040 1.00 90.56 91 GLY A O 1
ATOM 671 N N . LYS A 1 92 ? 2.056 -6.092 -21.790 1.00 87.88 92 LYS A N 1
ATOM 672 C CA . LYS A 1 92 ? 0.825 -6.852 -21.527 1.00 87.88 92 LYS A CA 1
ATOM 673 C C . LYS A 1 92 ? 0.961 -8.303 -21.986 1.00 87.88 92 LYS A C 1
ATOM 675 O O . LYS A 1 92 ? 0.533 -9.207 -21.277 1.00 87.88 92 LYS A O 1
ATOM 680 N N . ARG A 1 93 ? 1.509 -8.521 -23.185 1.00 88.94 93 ARG A N 1
ATOM 681 C CA . ARG A 1 93 ? 1.725 -9.863 -23.759 1.00 8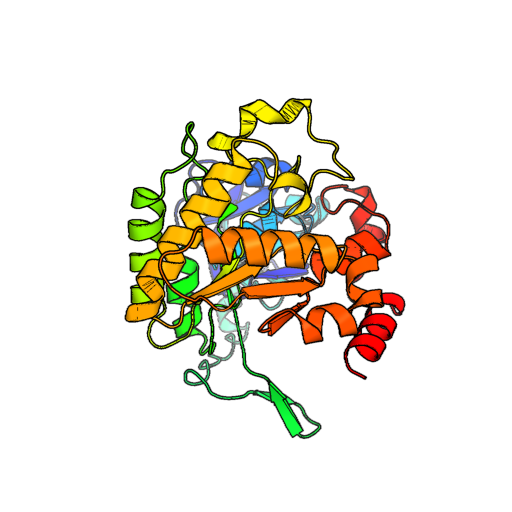8.94 93 ARG A CA 1
ATOM 682 C C . ARG A 1 93 ? 3.093 -10.450 -23.395 1.00 88.94 93 ARG A C 1
ATOM 684 O O . ARG A 1 93 ? 3.317 -11.634 -23.627 1.00 88.94 93 ARG A O 1
ATOM 691 N N . GLY A 1 94 ? 3.983 -9.640 -22.822 1.00 92.38 94 GLY A N 1
ATOM 692 C CA . GLY A 1 94 ? 5.331 -10.054 -22.455 1.00 92.38 94 GLY A CA 1
ATOM 693 C C . GLY A 1 94 ? 6.195 -10.279 -23.688 1.00 92.38 94 GLY A C 1
ATOM 694 O O . GLY A 1 94 ? 6.822 -11.320 -23.796 1.00 92.38 94 GLY A O 1
ATOM 695 N N . MET A 1 95 ? 6.185 -9.367 -24.659 1.00 92.50 95 MET A N 1
ATOM 696 C CA . MET A 1 95 ? 6.890 -9.570 -25.930 1.00 92.50 95 MET A CA 1
ATOM 697 C C . MET A 1 95 ? 7.833 -8.421 -26.270 1.00 92.50 95 MET A C 1
ATOM 699 O O . MET A 1 95 ? 7.500 -7.259 -26.047 1.00 92.50 95 MET A O 1
ATOM 703 N N . LEU A 1 96 ? 8.975 -8.764 -26.871 1.00 93.19 96 LEU A N 1
ATOM 704 C CA . LEU A 1 96 ? 9.815 -7.841 -27.634 1.00 93.19 96 LEU A CA 1
ATOM 705 C C . LEU A 1 96 ? 9.758 -8.208 -29.110 1.00 93.19 96 LEU A C 1
ATOM 707 O O . LEU A 1 96 ? 9.887 -9.382 -29.468 1.00 93.19 96 LEU A O 1
ATOM 711 N N . LEU A 1 97 ? 9.596 -7.202 -29.957 1.00 91.44 97 LEU A N 1
ATOM 712 C CA . LEU A 1 97 ? 9.493 -7.347 -31.404 1.00 91.44 97 LEU A CA 1
ATOM 713 C C . LEU A 1 97 ? 10.421 -6.351 -32.090 1.00 91.44 97 LEU A C 1
ATOM 715 O O . LEU A 1 97 ? 10.630 -5.260 -31.571 1.00 91.44 97 LEU A O 1
ATOM 719 N N . SER A 1 98 ? 10.934 -6.688 -33.269 1.00 89.06 98 SER A N 1
ATOM 720 C CA . SER A 1 98 ? 11.547 -5.687 -34.148 1.00 89.06 98 SER A CA 1
ATOM 721 C C . SER A 1 98 ? 10.547 -4.582 -34.519 1.00 89.06 98 SER A C 1
ATOM 723 O O . SER A 1 98 ? 9.350 -4.843 -34.645 1.00 89.06 98 SER A O 1
ATOM 725 N N . ALA A 1 99 ? 11.033 -3.353 -34.714 1.00 79.69 99 ALA A N 1
ATOM 726 C CA . ALA A 1 99 ? 10.197 -2.211 -35.100 1.00 79.69 99 ALA A CA 1
ATOM 727 C C . ALA A 1 99 ? 9.417 -2.435 -36.417 1.00 79.69 99 ALA A C 1
ATOM 729 O O . ALA A 1 99 ? 8.280 -1.989 -36.548 1.00 79.69 99 ALA A O 1
ATOM 730 N N . ASP A 1 100 ? 9.982 -3.201 -37.355 1.00 79.31 100 ASP A N 1
ATOM 731 C CA . ASP A 1 100 ? 9.343 -3.594 -38.622 1.00 79.31 100 ASP A CA 1
ATOM 732 C C . ASP A 1 100 ? 8.128 -4.530 -38.440 1.00 79.31 100 ASP A C 1
ATOM 734 O O . ASP A 1 100 ? 7.285 -4.641 -39.327 1.00 79.31 100 ASP A O 1
ATOM 738 N N . ALA A 1 101 ? 7.978 -5.164 -37.272 1.00 74.06 101 ALA A N 1
ATOM 739 C CA . ALA A 1 101 ? 6.864 -6.056 -36.963 1.00 74.06 101 ALA A CA 1
ATOM 740 C C . ALA A 1 101 ? 5.556 -5.332 -36.622 1.00 74.06 101 ALA A C 1
ATOM 742 O O . ALA A 1 101 ? 4.522 -5.993 -36.462 1.00 74.06 101 ALA A O 1
ATOM 743 N N . GLN A 1 102 ? 5.586 -3.999 -36.500 1.00 66.00 102 GLN A N 1
ATOM 744 C CA . GLN A 1 102 ? 4.453 -3.189 -36.053 1.00 66.00 102 GLN A CA 1
ATOM 745 C C . GLN A 1 102 ? 3.206 -3.360 -36.932 1.00 66.00 102 GLN A C 1
ATOM 747 O O . GLN A 1 102 ? 2.098 -3.378 -36.400 1.00 66.00 102 GLN A O 1
ATOM 752 N N . GLU A 1 103 ? 3.375 -3.531 -38.247 1.00 63.19 103 GLU A N 1
ATOM 753 C CA . GLU A 1 103 ? 2.260 -3.674 -39.197 1.00 63.19 103 GLU A CA 1
ATOM 754 C C . GLU A 1 103 ? 1.523 -5.014 -39.056 1.00 63.19 103 GLU A C 1
ATOM 756 O O . GLU A 1 103 ? 0.303 -5.084 -39.181 1.00 63.19 103 GLU A O 1
ATOM 761 N N . THR A 1 104 ? 2.252 -6.083 -38.738 1.00 69.19 104 THR A N 1
ATOM 762 C CA . THR A 1 104 ? 1.706 -7.440 -38.566 1.00 69.19 104 THR A CA 1
ATOM 763 C C . THR A 1 104 ? 1.231 -7.742 -37.149 1.00 69.19 104 THR A C 1
ATOM 765 O O . THR A 1 104 ? 0.522 -8.728 -36.936 1.00 69.19 104 THR A O 1
ATOM 768 N N . TYR A 1 105 ? 1.623 -6.932 -36.163 1.00 69.81 105 TYR A N 1
ATOM 769 C CA . TYR A 1 105 ? 1.338 -7.213 -34.764 1.00 69.81 105 TYR A CA 1
ATOM 770 C C . TYR A 1 105 ? 0.134 -6.403 -34.266 1.00 69.81 105 TYR A C 1
ATOM 772 O O . TYR A 1 105 ? 0.251 -5.193 -34.040 1.00 69.81 105 TYR A O 1
ATOM 780 N N . PRO A 1 106 ? -1.029 -7.045 -34.036 1.00 70.06 106 PRO A N 1
ATOM 781 C CA . PRO A 1 106 ? -2.279 -6.339 -33.802 1.00 70.06 106 PRO A CA 1
ATOM 782 C C . PRO A 1 106 ? -2.140 -5.361 -32.639 1.00 70.06 106 PRO A C 1
ATOM 784 O O . PRO A 1 106 ? -1.581 -5.697 -31.575 1.00 70.06 106 PRO A O 1
ATOM 787 N N . ALA A 1 107 ? -2.653 -4.149 -32.864 1.00 68.50 107 ALA A N 1
ATOM 788 C CA . ALA A 1 107 ? -2.742 -3.111 -31.853 1.00 68.50 107 ALA A CA 1
ATOM 789 C C . ALA A 1 107 ? -3.356 -3.690 -30.574 1.00 68.50 107 ALA A C 1
ATOM 791 O O . ALA A 1 107 ? -4.248 -4.545 -30.611 1.00 68.50 107 ALA A O 1
ATOM 792 N N . ILE A 1 108 ? -2.849 -3.257 -29.421 1.00 65.25 108 ILE A N 1
ATOM 793 C CA . ILE A 1 108 ? -3.534 -3.551 -28.166 1.00 65.25 108 ILE A CA 1
ATOM 794 C C . ILE A 1 108 ? -4.881 -2.826 -28.262 1.00 65.25 108 ILE A C 1
ATOM 796 O O . ILE A 1 108 ? -4.873 -1.627 -28.548 1.00 65.25 108 ILE A O 1
ATOM 800 N N . PRO A 1 109 ? -6.022 -3.516 -28.069 1.00 65.31 109 PRO A N 1
ATOM 801 C CA . PRO A 1 109 ? -7.311 -2.844 -28.051 1.00 65.31 109 PRO A CA 1
ATOM 802 C C . PRO A 1 109 ? -7.231 -1.692 -27.060 1.00 65.31 109 PRO A C 1
ATOM 804 O O . PRO A 1 109 ? -6.769 -1.896 -25.931 1.00 65.31 109 PRO A O 1
ATOM 807 N N . ASN A 1 110 ? -7.645 -0.499 -27.481 1.00 65.50 110 ASN A N 1
ATOM 808 C CA . ASN A 1 110 ? -7.738 0.621 -26.565 1.00 65.50 110 ASN A CA 1
ATOM 809 C C . ASN A 1 110 ? -8.869 0.302 -25.581 1.00 65.50 110 ASN A C 1
ATOM 811 O O . ASN A 1 110 ? -10.048 0.417 -25.915 1.00 65.50 110 ASN A O 1
ATOM 815 N N . VAL A 1 111 ? -8.515 -0.223 -24.408 1.00 69.56 111 VAL A N 1
ATOM 816 C CA . VAL A 1 111 ? -9.484 -0.487 -23.348 1.00 69.56 111 VAL A CA 1
ATOM 817 C C . VAL A 1 111 ? -9.784 0.863 -22.731 1.00 69.56 111 VAL A C 1
ATOM 819 O O . VAL A 1 111 ? -8.969 1.381 -21.973 1.00 69.56 111 VAL A O 1
ATOM 822 N N . VAL A 1 112 ? -10.930 1.437 -23.096 1.00 77.31 112 VAL A N 1
ATOM 823 C CA . VAL A 1 112 ? -11.443 2.641 -22.445 1.00 77.31 112 VAL A CA 1
ATOM 824 C C . VAL A 1 112 ? -11.730 2.265 -20.993 1.00 77.31 112 VAL A C 1
ATOM 826 O O . VAL A 1 112 ? -12.559 1.379 -20.760 1.00 77.31 112 VAL A O 1
ATOM 829 N N . PRO A 1 113 ? -11.025 2.862 -20.018 1.00 79.31 113 PRO A N 1
ATOM 830 C CA . PRO A 1 113 ? -11.309 2.606 -18.619 1.00 79.31 113 PRO A CA 1
ATOM 831 C C . PRO A 1 113 ? -12.750 3.019 -18.312 1.00 79.31 113 PRO A C 1
ATOM 833 O O . PRO A 1 113 ? -13.252 3.974 -18.915 1.00 79.31 113 PRO A O 1
ATOM 836 N N . PRO A 1 114 ? -13.450 2.308 -17.417 1.00 83.94 114 PRO A N 1
ATOM 837 C CA . PRO A 1 114 ? -14.801 2.702 -17.068 1.00 83.94 114 PRO A CA 1
ATOM 838 C C . PRO A 1 114 ? -14.792 4.055 -16.349 1.00 83.94 114 PRO A C 1
ATOM 840 O O . PRO A 1 114 ? -13.768 4.506 -15.835 1.00 83.94 114 PRO A O 1
ATOM 843 N N . SER A 1 115 ? -15.954 4.699 -16.278 1.00 89.25 115 SER A N 1
ATOM 844 C CA . SER A 1 115 ? -16.118 5.895 -15.455 1.00 89.25 115 SER A CA 1
ATOM 845 C C . SER A 1 115 ? -15.829 5.585 -13.983 1.00 89.25 115 SER A C 1
ATOM 847 O O . SER A 1 115 ? -16.056 4.459 -13.524 1.00 89.25 115 SER A O 1
ATOM 849 N N . LEU A 1 116 ? -15.380 6.595 -13.232 1.00 88.88 116 LEU A N 1
ATOM 850 C CA . LEU A 1 116 ? -15.213 6.494 -11.781 1.00 88.88 116 LEU A CA 1
ATOM 851 C C . LEU A 1 116 ? -16.476 5.914 -11.134 1.00 88.88 116 LEU A C 1
ATOM 853 O O . LEU A 1 116 ? -17.594 6.196 -11.563 1.00 88.88 116 LEU A O 1
ATOM 857 N N . PHE A 1 117 ? -16.281 5.099 -10.100 1.00 90.81 117 PHE A N 1
ATOM 858 C CA . PHE A 1 117 ? -17.351 4.425 -9.356 1.00 90.81 117 PHE A CA 1
ATOM 859 C C . PHE A 1 117 ? -18.186 3.406 -10.149 1.00 90.81 117 PHE A C 1
ATOM 861 O O . PHE A 1 117 ? -19.169 2.893 -9.619 1.00 90.81 117 PHE A O 1
ATOM 868 N N . THR A 1 118 ? -17.803 3.056 -11.379 1.00 92.00 118 THR A N 1
ATOM 869 C CA . THR A 1 118 ? -18.476 1.971 -12.103 1.00 92.00 118 THR A CA 1
ATOM 870 C C . THR A 1 118 ? -18.098 0.625 -11.476 1.00 92.00 118 THR A C 1
ATOM 872 O O . THR A 1 118 ? -16.914 0.270 -11.483 1.00 92.00 118 THR A O 1
ATOM 875 N N . PRO A 1 119 ? -19.062 -0.152 -10.947 1.00 90.88 119 PRO A N 1
ATOM 876 C CA . PRO A 1 119 ? -18.773 -1.483 -10.441 1.00 90.88 119 PRO A CA 1
ATOM 877 C C . PRO A 1 119 ? -18.435 -2.421 -11.599 1.00 90.88 119 PRO A C 1
ATOM 879 O O . PRO A 1 119 ? -19.118 -2.456 -12.626 1.00 90.88 119 PRO A O 1
ATOM 882 N N . TYR A 1 120 ? -17.405 -3.235 -11.406 1.00 90.12 120 TYR A N 1
ATOM 883 C CA . TYR A 1 120 ? -17.141 -4.383 -12.258 1.00 90.12 120 TYR A CA 1
ATOM 884 C C . TYR A 1 120 ? -18.049 -5.521 -11.822 1.00 90.12 120 TYR A C 1
ATOM 886 O O . TYR A 1 120 ? -18.218 -5.755 -10.627 1.00 90.12 120 TYR A O 1
ATOM 894 N N . ARG A 1 121 ? -18.617 -6.240 -12.788 1.00 90.94 121 ARG A N 1
ATOM 895 C CA . ARG A 1 121 ? -19.418 -7.432 -12.515 1.00 90.94 121 ARG A CA 1
ATOM 896 C C . ARG A 1 121 ? -18.644 -8.673 -12.907 1.00 90.94 121 ARG A C 1
ATOM 898 O O . ARG A 1 121 ? -18.166 -8.781 -14.039 1.00 90.94 121 ARG A O 1
ATOM 905 N N . SER A 1 122 ? -18.516 -9.599 -11.972 1.00 90.94 122 SER A N 1
ATOM 906 C CA . SER A 1 122 ? -18.050 -10.948 -12.261 1.00 90.94 122 SER A CA 1
ATOM 907 C C . SER A 1 122 ? -19.099 -11.713 -13.083 1.00 90.94 122 SER A C 1
ATOM 909 O O . SER A 1 122 ? -20.240 -11.275 -13.257 1.00 90.94 122 SER A O 1
ATOM 911 N N . ARG A 1 123 ? -18.713 -12.873 -13.632 1.00 91.12 123 ARG A N 1
ATOM 912 C CA . ARG A 1 123 ? -19.609 -13.701 -14.465 1.00 91.12 123 ARG A CA 1
ATOM 913 C C . ARG A 1 123 ? -20.797 -14.277 -13.691 1.00 91.12 123 ARG A C 1
ATOM 915 O O . ARG A 1 123 ? -21.820 -14.559 -14.300 1.00 91.12 123 ARG A O 1
ATOM 922 N N . ASP A 1 124 ? -20.645 -14.455 -12.386 1.00 91.88 124 ASP A N 1
ATOM 923 C CA . ASP A 1 124 ? -21.679 -14.883 -11.442 1.00 91.88 124 ASP A CA 1
ATOM 924 C C . ASP A 1 124 ? -22.501 -13.712 -10.870 1.00 91.88 124 ASP A C 1
ATOM 926 O O . ASP A 1 124 ? -23.436 -13.939 -10.112 1.00 91.88 124 ASP A O 1
ATOM 930 N N . GLY A 1 125 ? -22.237 -12.473 -11.302 1.00 91.25 125 GLY A N 1
ATOM 931 C CA . GLY A 1 125 ? -23.086 -11.311 -11.026 1.00 91.25 125 GLY A CA 1
ATOM 932 C C . GLY A 1 125 ? -22.669 -10.462 -9.825 1.00 91.25 125 GLY A C 1
ATOM 933 O O . GLY A 1 125 ? -23.246 -9.384 -9.640 1.00 91.25 125 GLY A O 1
ATOM 934 N N . GLU A 1 126 ? -21.651 -10.888 -9.074 1.00 91.81 126 GLU A N 1
ATOM 935 C CA . GLU A 1 126 ? -21.092 -10.132 -7.954 1.00 91.81 126 GLU A CA 1
ATOM 936 C C . GLU A 1 126 ? -20.452 -8.824 -8.427 1.00 91.81 126 GLU A C 1
ATOM 938 O O . GLU A 1 126 ? -19.738 -8.760 -9.434 1.00 91.81 126 GLU A O 1
ATOM 943 N N . SER A 1 127 ? -20.726 -7.752 -7.687 1.00 93.00 127 SER A N 1
ATOM 944 C CA . SER A 1 127 ? -20.196 -6.422 -7.976 1.00 93.00 127 SER A CA 1
ATOM 945 C C . SER A 1 127 ? -18.940 -6.163 -7.155 1.00 93.00 127 SER A C 1
ATOM 947 O O . SER A 1 127 ? -18.966 -6.246 -5.929 1.00 93.00 127 SER A O 1
ATOM 949 N N . VAL A 1 128 ? -17.860 -5.751 -7.815 1.00 92.62 128 VAL A N 1
ATOM 950 C CA . VAL A 1 128 ? -16.618 -5.323 -7.163 1.00 92.62 128 VAL A CA 1
ATOM 951 C C . VAL A 1 128 ? -16.216 -3.931 -7.630 1.00 92.62 128 VAL A C 1
ATOM 953 O O . VAL A 1 128 ? -16.365 -3.568 -8.796 1.00 92.62 128 VAL A O 1
ATOM 956 N N . MET A 1 129 ? -15.685 -3.134 -6.707 1.00 92.88 129 MET A N 1
ATOM 957 C CA . MET A 1 129 ? -15.183 -1.795 -7.004 1.00 92.88 129 MET A CA 1
ATOM 958 C C . MET A 1 129 ? -13.672 -1.849 -7.189 1.00 92.88 129 MET A C 1
ATOM 960 O O . MET A 1 129 ? -12.956 -2.383 -6.341 1.00 92.88 129 MET A O 1
ATOM 964 N N . LEU A 1 130 ? -13.175 -1.271 -8.280 1.00 92.81 130 LEU A N 1
ATOM 965 C CA . LEU A 1 130 ? -11.738 -1.158 -8.493 1.00 92.81 130 LEU A CA 1
ATOM 966 C C . LEU A 1 130 ? -11.159 -0.105 -7.544 1.00 92.81 130 LEU A C 1
ATOM 968 O O . LEU A 1 130 ? -11.620 1.032 -7.515 1.00 92.81 130 LEU A O 1
ATOM 972 N N . ARG A 1 131 ? -10.116 -0.473 -6.802 1.00 94.56 131 ARG A N 1
ATOM 973 C CA . ARG A 1 131 ? -9.335 0.429 -5.947 1.00 94.56 131 ARG A CA 1
ATOM 974 C C . ARG A 1 131 ? -7.860 0.335 -6.319 1.00 94.56 131 ARG A C 1
ATOM 976 O O . ARG A 1 131 ? -7.431 -0.673 -6.874 1.00 94.56 131 ARG A O 1
ATOM 983 N N . SER A 1 132 ? -7.087 1.364 -5.990 1.00 92.62 132 SER A N 1
ATOM 984 C CA . SER A 1 132 ? -5.654 1.422 -6.309 1.00 92.62 132 SER A CA 1
ATOM 985 C C . SER A 1 132 ? -4.783 1.551 -5.062 1.00 92.62 132 SER A C 1
ATOM 987 O O . SER A 1 132 ? -5.164 2.224 -4.106 1.00 92.62 132 SER A O 1
ATOM 989 N N . SER A 1 133 ? -3.600 0.935 -5.078 1.00 93.31 133 SER A N 1
ATOM 990 C CA . SER A 1 133 ? -2.537 1.201 -4.103 1.00 93.31 133 SER A CA 1
ATOM 991 C C . SER A 1 133 ? -1.446 2.022 -4.774 1.00 93.31 133 SER A C 1
ATOM 993 O O . SER A 1 133 ? -0.944 1.651 -5.835 1.00 93.31 133 SER A O 1
ATOM 995 N N . VAL A 1 134 ? -1.068 3.130 -4.145 1.00 92.94 134 VAL A N 1
ATOM 996 C CA . VAL A 1 134 ? -0.151 4.125 -4.705 1.00 92.94 134 VAL A CA 1
ATOM 997 C C . VAL A 1 134 ? 0.918 4.494 -3.680 1.00 92.94 134 VAL A C 1
ATOM 999 O O . VAL A 1 134 ? 0.788 4.239 -2.484 1.00 92.94 134 VAL A O 1
ATOM 1002 N N . SER A 1 135 ? 2.027 5.058 -4.146 1.00 89.44 135 SER A N 1
ATOM 1003 C CA . SER A 1 135 ? 3.156 5.464 -3.287 1.00 89.44 135 SER A CA 1
ATOM 1004 C C . SER A 1 135 ? 3.530 6.934 -3.454 1.00 89.44 135 SER A C 1
ATOM 1006 O O . SER A 1 135 ? 4.476 7.397 -2.832 1.00 89.44 135 SER A O 1
ATOM 1008 N N . ASN A 1 136 ? 2.827 7.647 -4.333 1.00 87.69 136 ASN A N 1
ATOM 1009 C CA . ASN A 1 136 ? 3.055 9.046 -4.651 1.00 87.69 136 ASN A CA 1
ATOM 1010 C C . ASN A 1 136 ? 1.825 9.627 -5.367 1.00 87.69 136 ASN A C 1
ATOM 1012 O O . ASN A 1 136 ? 0.950 8.893 -5.837 1.00 87.69 136 ASN A O 1
ATOM 1016 N N . ARG A 1 137 ? 1.833 10.951 -5.487 1.00 89.06 137 ARG A N 1
ATOM 1017 C CA . ARG A 1 137 ? 0.852 11.791 -6.181 1.00 89.06 137 ARG A CA 1
ATOM 1018 C C . ARG A 1 137 ? 0.616 11.423 -7.647 1.00 89.06 137 ARG A C 1
ATOM 1020 O O . ARG A 1 137 ? -0.521 11.279 -8.079 1.00 89.06 137 ARG A O 1
ATOM 1027 N N . PHE A 1 138 ? 1.676 11.109 -8.394 1.00 86.75 138 PHE A N 1
ATOM 1028 C CA . PHE A 1 138 ? 1.542 10.650 -9.785 1.00 86.75 138 PHE A CA 1
ATOM 1029 C C . PHE A 1 138 ? 0.676 9.381 -9.902 1.00 86.75 138 PHE A C 1
ATOM 1031 O O . PHE A 1 138 ? -0.164 9.264 -10.797 1.00 86.75 138 PHE A O 1
ATOM 1038 N N . GLY A 1 139 ? 0.832 8.444 -8.963 1.00 88.31 139 GLY A N 1
ATOM 1039 C CA . GLY A 1 139 ? -0.017 7.259 -8.869 1.00 88.31 139 GLY A CA 1
ATOM 1040 C C . GLY A 1 139 ? -1.487 7.584 -8.579 1.00 88.31 139 GLY A C 1
ATOM 1041 O O . GLY A 1 139 ? -2.364 6.881 -9.085 1.00 88.31 139 GLY A O 1
ATOM 1042 N N . ILE A 1 140 ? -1.771 8.644 -7.813 1.00 92.25 140 ILE A N 1
ATOM 1043 C CA . ILE A 1 140 ? -3.137 9.120 -7.536 1.00 92.25 140 ILE A CA 1
ATOM 1044 C C . ILE A 1 140 ? -3.782 9.623 -8.829 1.00 92.25 140 ILE A C 1
ATOM 1046 O O . ILE A 1 140 ? -4.813 9.091 -9.239 1.00 92.25 140 ILE A O 1
ATOM 1050 N N . THR A 1 141 ? -3.130 10.540 -9.548 1.00 88.56 141 THR A N 1
ATOM 1051 C CA . THR A 1 141 ? -3.653 11.069 -10.820 1.00 88.56 141 THR A CA 1
ATOM 1052 C C . THR A 1 141 ? -3.905 9.957 -11.841 1.00 88.56 141 THR A C 1
ATOM 1054 O O . THR A 1 141 ? -4.936 9.920 -12.513 1.00 88.56 141 THR A O 1
ATOM 1057 N N . ARG A 1 142 ? -2.985 8.989 -11.932 1.00 85.94 142 ARG A N 1
ATOM 1058 C CA . ARG A 1 142 ? -3.128 7.827 -12.818 1.00 85.94 142 ARG A CA 1
ATOM 1059 C C . ARG A 1 142 ? -4.254 6.886 -12.379 1.00 85.94 142 ARG A C 1
ATOM 1061 O O . ARG A 1 142 ? -4.844 6.204 -13.207 1.00 85.94 142 ARG A O 1
ATOM 1068 N N . THR A 1 143 ? -4.577 6.838 -11.092 1.00 89.69 143 THR A N 1
ATOM 1069 C CA . THR A 1 143 ? -5.697 6.034 -10.596 1.00 89.69 143 THR A CA 1
ATOM 1070 C C . THR A 1 143 ? -7.033 6.545 -11.136 1.00 89.69 143 THR A C 1
ATOM 1072 O O . THR A 1 143 ? -7.865 5.737 -11.558 1.00 89.69 143 THR A O 1
ATOM 1075 N N . LEU A 1 144 ? -7.216 7.869 -11.183 1.00 89.56 144 LEU A N 1
ATOM 1076 C CA . LEU A 1 144 ? -8.429 8.484 -11.721 1.00 89.56 144 LEU A CA 1
ATOM 1077 C C . LEU A 1 144 ? -8.644 8.131 -13.196 1.00 89.56 144 LEU A C 1
ATOM 1079 O O . LEU A 1 144 ? -9.758 7.796 -13.597 1.00 89.56 144 LEU A O 1
ATOM 1083 N N . SER A 1 145 ? -7.572 8.123 -13.997 1.00 86.00 145 SER A N 1
ATOM 1084 C CA . SER A 1 145 ? -7.670 7.780 -15.420 1.00 86.00 145 SER A CA 1
ATOM 10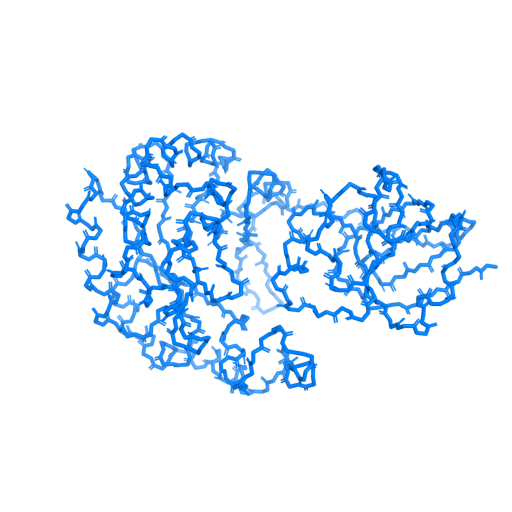85 C C . SER A 1 145 ? -8.027 6.314 -15.675 1.00 86.00 145 SER A C 1
ATOM 1087 O O . SER A 1 145 ? -8.512 6.005 -16.759 1.00 86.00 145 SER A O 1
ATOM 1089 N N . TYR A 1 146 ? -7.857 5.422 -14.692 1.00 86.12 146 TYR A N 1
ATOM 1090 C CA . TYR A 1 146 ? -8.271 4.017 -14.778 1.00 86.12 146 TYR A CA 1
ATOM 1091 C C . TYR A 1 146 ? -9.674 3.726 -14.222 1.00 86.12 146 TYR A C 1
ATOM 1093 O O . TYR A 1 146 ? -10.087 2.564 -14.199 1.00 86.12 146 TYR A O 1
ATOM 1101 N N . GLY A 1 147 ? -10.418 4.745 -13.781 1.00 89.12 147 GLY A N 1
ATOM 1102 C CA . GLY A 1 147 ? -11.793 4.562 -13.309 1.00 89.12 147 GLY A CA 1
ATOM 1103 C C . GLY A 1 147 ? -11.910 3.917 -11.926 1.00 89.12 147 GLY A C 1
ATOM 1104 O O . GLY A 1 147 ? -12.976 3.409 -11.577 1.00 89.12 147 GLY A O 1
ATOM 1105 N N . ALA A 1 148 ? -10.834 3.889 -11.131 1.00 92.19 148 ALA A N 1
ATOM 1106 C CA . ALA A 1 148 ? -10.906 3.339 -9.780 1.00 92.19 148 ALA A CA 1
ATOM 1107 C C . ALA A 1 148 ? -11.745 4.247 -8.870 1.00 92.19 148 ALA A C 1
ATOM 1109 O O . ALA A 1 148 ? -11.721 5.465 -8.990 1.00 92.19 148 ALA A O 1
ATOM 1110 N N . SER A 1 149 ? -12.470 3.658 -7.926 1.00 94.94 149 SER A N 1
ATOM 1111 C CA . SER A 1 149 ? -13.411 4.368 -7.059 1.00 94.94 149 SER A CA 1
ATOM 1112 C C . SER A 1 149 ? -12.801 4.899 -5.767 1.00 94.94 149 SER A C 1
ATOM 1114 O O . SER A 1 149 ? -13.499 5.538 -4.987 1.00 94.94 149 SER A O 1
ATOM 1116 N N . THR A 1 150 ? -11.567 4.505 -5.446 1.00 96.44 150 THR A N 1
ATOM 1117 C CA . THR A 1 150 ? -10.905 4.798 -4.166 1.00 96.44 150 THR A CA 1
ATOM 1118 C C . THR A 1 150 ? -9.397 4.604 -4.304 1.00 96.44 150 THR A C 1
ATOM 1120 O O . THR A 1 150 ? -8.948 3.599 -4.874 1.00 96.44 150 THR A O 1
ATOM 1123 N N . ILE A 1 151 ? -8.608 5.503 -3.713 1.00 97.75 151 ILE A N 1
ATOM 1124 C CA . ILE A 1 151 ? -7.214 5.202 -3.387 1.00 97.75 151 ILE A CA 1
ATOM 1125 C C . ILE A 1 151 ? -7.243 4.296 -2.156 1.00 97.75 151 ILE A C 1
ATOM 1127 O O . ILE A 1 151 ? -7.408 4.750 -1.029 1.00 97.75 151 ILE A O 1
ATOM 1131 N N . GLY A 1 152 ? -7.157 2.987 -2.382 1.00 96.50 152 GLY A N 1
ATOM 1132 C CA . GLY A 1 152 ? -7.297 1.963 -1.348 1.00 96.50 152 GLY A CA 1
ATOM 1133 C C . GLY A 1 152 ? -6.112 1.878 -0.384 1.00 96.50 152 GLY A C 1
ATOM 1134 O O . GLY A 1 152 ? -6.278 1.356 0.713 1.00 96.50 152 GLY A O 1
ATOM 1135 N N . ALA A 1 153 ? -4.938 2.375 -0.786 1.00 96.62 153 ALA A N 1
ATOM 1136 C CA . ALA A 1 153 ? -3.782 2.542 0.093 1.00 96.62 153 ALA A CA 1
ATOM 1137 C C . ALA A 1 153 ? -2.747 3.502 -0.519 1.00 96.62 153 ALA A C 1
ATOM 1139 O O . ALA A 1 153 ? -2.028 3.116 -1.447 1.00 96.62 153 ALA A O 1
ATOM 1140 N N . LEU A 1 154 ? -2.624 4.711 0.029 1.00 97.56 154 LEU A N 1
ATOM 1141 C CA . LEU A 1 154 ? -1.454 5.576 -0.121 1.00 97.56 154 LEU A CA 1
ATOM 1142 C C . LEU A 1 154 ? -0.400 5.154 0.909 1.00 97.56 154 LEU A C 1
ATOM 1144 O O . LEU A 1 154 ? -0.641 5.223 2.111 1.00 97.56 154 LEU A O 1
ATOM 1148 N N . ARG A 1 155 ? 0.755 4.691 0.433 1.00 95.31 155 ARG A N 1
ATOM 1149 C CA . ARG A 1 155 ? 1.859 4.188 1.265 1.00 95.31 155 ARG A CA 1
ATOM 1150 C C . ARG A 1 155 ? 2.654 5.337 1.888 1.00 95.31 155 ARG A C 1
ATOM 1152 O O . ARG A 1 155 ? 3.478 5.944 1.202 1.00 95.31 155 ARG A O 1
ATOM 1159 N N . SER A 1 156 ? 2.412 5.639 3.165 1.00 95.31 156 SER A N 1
ATOM 1160 C CA . SER A 1 156 ? 2.941 6.849 3.806 1.00 95.31 156 SER A CA 1
ATOM 1161 C C . SER A 1 156 ? 4.445 6.814 4.081 1.00 95.31 156 SER A C 1
ATOM 1163 O O . SER A 1 156 ? 5.074 7.859 4.140 1.00 95.31 156 SER A O 1
ATOM 1165 N N . GLU A 1 157 ? 5.046 5.634 4.218 1.00 91.44 157 GLU A N 1
ATOM 1166 C CA . GLU A 1 157 ? 6.502 5.433 4.343 1.00 91.44 157 GLU A CA 1
ATOM 1167 C C . GLU A 1 157 ? 7.350 6.106 3.244 1.00 91.44 157 GLU A C 1
ATOM 1169 O O . GLU A 1 157 ? 8.522 6.400 3.465 1.00 91.44 157 GLU A O 1
ATOM 1174 N N . HIS A 1 158 ? 6.767 6.327 2.061 1.00 90.06 158 HIS A N 1
ATOM 1175 C CA . HIS A 1 158 ? 7.419 6.942 0.910 1.00 90.06 158 HIS A CA 1
ATOM 1176 C C . HIS A 1 158 ? 7.285 8.470 0.944 1.00 90.06 158 HIS A C 1
ATOM 1178 O O . HIS A 1 158 ? 8.027 9.177 0.260 1.00 90.06 158 HIS A O 1
ATOM 1184 N N . LEU A 1 159 ? 6.381 8.993 1.777 1.00 89.75 159 LEU A N 1
ATOM 1185 C CA . LEU A 1 159 ? 6.245 10.419 2.034 1.00 89.75 159 LEU A CA 1
ATOM 1186 C C . LEU A 1 159 ? 7.381 10.846 2.971 1.00 89.75 159 LEU A C 1
ATOM 1188 O O . LEU A 1 159 ? 7.572 10.295 4.054 1.00 89.75 159 LEU A O 1
ATOM 1192 N N . GLY A 1 160 ? 8.186 11.808 2.529 1.00 82.56 160 GLY A N 1
ATOM 1193 C CA . GLY A 1 160 ? 9.337 12.289 3.289 1.00 82.56 160 GLY A CA 1
ATOM 1194 C C . GLY A 1 160 ? 10.498 11.293 3.393 1.00 82.56 160 GLY A C 1
ATOM 1195 O O . GLY A 1 160 ? 11.439 11.567 4.131 1.00 82.56 160 GLY A O 1
ATOM 1196 N N . GLU A 1 161 ? 10.498 10.178 2.646 1.00 85.06 161 GLU A N 1
ATOM 1197 C CA . GLU A 1 161 ? 11.512 9.105 2.753 1.00 85.06 161 GLU A CA 1
ATOM 1198 C C . GLU A 1 161 ? 12.959 9.582 2.544 1.00 85.06 161 GLU A C 1
ATOM 1200 O O . GLU A 1 161 ? 13.907 8.979 3.049 1.00 85.06 161 GLU A O 1
ATOM 1205 N N . LYS A 1 162 ? 13.126 10.683 1.799 1.00 85.81 162 LYS A N 1
ATOM 1206 C CA . LYS A 1 162 ? 14.422 11.303 1.493 1.00 85.81 162 LYS A CA 1
ATOM 1207 C C . LYS A 1 162 ? 14.945 12.199 2.619 1.00 85.81 162 LYS A C 1
ATOM 1209 O O . LYS A 1 162 ? 16.133 12.523 2.610 1.00 85.81 162 LYS A O 1
ATOM 1214 N N . SER A 1 163 ? 14.081 12.606 3.550 1.00 89.81 163 SER A N 1
ATOM 1215 C CA . SER A 1 163 ? 14.451 13.431 4.699 1.00 89.81 163 SER A CA 1
ATOM 1216 C C . SER A 1 163 ? 15.346 12.646 5.653 1.00 89.81 163 SER A C 1
ATOM 1218 O O . SER A 1 163 ? 15.062 11.492 5.959 1.00 89.81 163 SER A O 1
ATOM 1220 N N . ALA A 1 164 ? 16.406 13.282 6.151 1.00 91.06 164 ALA A N 1
ATOM 1221 C CA . ALA A 1 164 ? 17.247 12.717 7.207 1.00 91.06 164 ALA A CA 1
ATOM 1222 C C . ALA A 1 164 ? 16.599 12.821 8.600 1.00 91.06 164 ALA A C 1
ATOM 1224 O O . ALA A 1 164 ? 17.005 12.115 9.515 1.00 91.06 164 ALA A O 1
ATOM 1225 N N . MET A 1 165 ? 15.598 13.692 8.759 1.00 93.31 165 MET A N 1
ATOM 1226 C CA . MET A 1 165 ? 14.884 13.908 10.019 1.00 93.31 165 MET A CA 1
ATOM 1227 C C . MET A 1 165 ? 13.431 13.434 9.911 1.00 93.31 165 MET A C 1
ATOM 1229 O O . MET A 1 165 ? 12.844 13.582 8.831 1.00 93.31 165 MET A O 1
ATOM 1233 N N . PRO A 1 166 ? 12.836 12.914 11.002 1.00 95.19 166 PRO A N 1
ATOM 1234 C CA . PRO A 1 166 ? 11.422 12.542 11.039 1.00 95.19 166 PRO A CA 1
ATOM 1235 C C . PRO A 1 166 ? 10.546 13.710 10.569 1.00 95.19 166 PRO A C 1
ATOM 1237 O O . PRO A 1 166 ? 10.654 14.799 11.143 1.00 95.19 166 PRO A O 1
ATOM 1240 N N . PRO A 1 167 ? 9.728 13.542 9.512 1.00 95.94 167 PRO A N 1
ATOM 1241 C CA . PRO A 1 167 ? 8.930 14.643 9.000 1.00 95.94 167 PRO A CA 1
ATOM 1242 C C . PRO A 1 167 ? 7.896 15.092 10.044 1.00 95.94 167 PRO A C 1
ATOM 1244 O O . PRO A 1 167 ? 7.233 14.245 10.648 1.00 95.94 167 PRO A O 1
ATOM 1247 N N . PRO A 1 168 ? 7.745 16.406 10.276 1.00 96.88 168 PRO A N 1
ATOM 1248 C CA . PRO A 1 168 ? 6.770 16.910 11.231 1.00 96.88 168 PRO A CA 1
ATOM 1249 C C . PRO A 1 168 ? 5.353 16.853 10.647 1.00 96.88 168 PRO A C 1
ATOM 1251 O O . PRO A 1 168 ? 5.151 16.661 9.446 1.00 96.88 168 PRO A O 1
ATOM 1254 N N . LYS A 1 169 ? 4.348 17.091 11.488 1.00 96.94 169 LYS A N 1
ATOM 1255 C CA . LYS A 1 169 ? 2.943 17.146 11.061 1.00 96.94 169 LYS A CA 1
ATOM 1256 C C . LYS A 1 169 ? 2.702 18.157 9.944 1.00 96.94 169 LYS A C 1
ATOM 1258 O O . LYS A 1 169 ? 1.930 17.868 9.042 1.00 96.94 169 LYS A O 1
ATOM 1263 N N . GLU A 1 170 ? 3.336 19.327 9.980 1.00 97.75 170 GLU A N 1
ATOM 1264 C CA . GLU A 1 170 ? 3.139 20.389 8.983 1.00 97.75 170 GLU A CA 1
ATOM 1265 C C . GLU A 1 170 ? 3.521 19.916 7.572 1.00 97.75 170 GLU A C 1
ATOM 1267 O O . GLU A 1 170 ? 2.859 20.275 6.595 1.00 97.75 170 GLU A O 1
ATOM 1272 N N . TYR A 1 171 ? 4.538 19.051 7.474 1.00 97.62 171 TYR A N 1
ATOM 1273 C CA . TYR A 1 171 ? 4.883 18.374 6.227 1.00 97.62 171 TYR A CA 1
ATOM 1274 C C . TYR A 1 171 ? 3.740 17.460 5.769 1.00 97.62 171 TYR A C 1
ATOM 1276 O O . TYR A 1 171 ? 3.281 17.583 4.635 1.00 97.62 171 TYR A O 1
ATOM 1284 N N . PHE A 1 172 ? 3.236 16.590 6.649 1.00 98.12 172 PHE A N 1
ATOM 1285 C CA . PHE A 1 172 ? 2.151 15.669 6.299 1.00 98.12 172 PHE A CA 1
ATOM 1286 C C . PHE A 1 172 ? 0.830 16.375 6.007 1.00 98.12 172 PHE A C 1
ATOM 1288 O O . PHE A 1 172 ? 0.121 15.947 5.109 1.00 98.12 172 PHE A O 1
ATOM 1295 N N . LEU A 1 173 ? 0.503 17.466 6.698 1.00 98.06 173 LEU A N 1
ATOM 1296 C CA . LEU A 1 173 ? -0.694 18.257 6.416 1.00 98.06 173 LEU A CA 1
ATOM 1297 C C . LEU A 1 173 ? -0.651 18.813 4.990 1.00 98.06 173 LEU A C 1
ATOM 1299 O O . LEU A 1 173 ? -1.629 18.716 4.257 1.00 98.06 173 LEU A O 1
ATOM 1303 N N . THR A 1 174 ? 0.508 19.337 4.595 1.00 97.94 174 THR A N 1
ATOM 1304 C CA . THR A 1 174 ? 0.744 19.883 3.256 1.00 97.94 174 THR A CA 1
ATOM 1305 C C . THR A 1 174 ? 0.704 18.783 2.190 1.00 97.94 174 THR A C 1
ATOM 1307 O O . THR A 1 174 ? -0.003 18.905 1.193 1.00 97.94 174 THR A O 1
ATOM 1310 N N . GLU A 1 175 ? 1.431 17.683 2.403 1.00 97.56 175 GLU A N 1
ATOM 1311 C CA . GLU A 1 175 ? 1.536 16.593 1.427 1.00 97.56 175 GLU A CA 1
ATOM 1312 C C . GLU A 1 175 ? 0.219 15.816 1.276 1.00 97.56 175 GLU A C 1
ATOM 1314 O O . GLU A 1 175 ? -0.210 15.540 0.156 1.00 97.56 175 GLU A O 1
ATOM 1319 N N . LEU A 1 176 ? -0.451 15.486 2.386 1.00 98.38 176 LEU A N 1
ATOM 1320 C CA . LEU A 1 176 ? -1.739 14.790 2.358 1.00 98.38 176 LEU A CA 1
ATOM 1321 C C . LEU A 1 176 ? -2.856 15.687 1.826 1.00 98.38 176 LEU A C 1
ATOM 1323 O O . LEU A 1 176 ? -3.716 15.175 1.121 1.00 98.38 176 LEU A O 1
ATOM 1327 N N . GLY A 1 177 ? -2.822 16.999 2.092 1.00 98.19 177 GLY A N 1
ATOM 1328 C CA . GLY A 1 177 ? -3.759 17.955 1.496 1.00 98.19 177 GLY A CA 1
ATOM 1329 C C . GLY A 1 177 ? -3.687 17.926 -0.030 1.00 98.19 177 GLY A C 1
ATOM 1330 O O . GLY A 1 177 ? -4.693 17.688 -0.691 1.00 98.19 177 GLY A O 1
ATOM 1331 N N . MET A 1 178 ? -2.476 18.015 -0.590 1.00 97.94 178 MET A N 1
ATOM 1332 C CA . MET A 1 178 ? -2.279 17.893 -2.038 1.00 97.94 178 MET A CA 1
ATOM 1333 C C . MET A 1 178 ? -2.687 16.515 -2.583 1.00 97.94 178 MET A C 1
ATOM 1335 O O . MET A 1 178 ? -3.245 16.426 -3.673 1.00 97.94 178 MET A O 1
ATOM 1339 N N . CYS A 1 179 ? -2.438 15.432 -1.837 1.00 98.00 179 CYS A N 1
ATOM 1340 C CA . CYS A 1 179 ? -2.903 14.097 -2.226 1.00 98.00 179 CYS A CA 1
ATOM 1341 C C . CYS A 1 179 ? -4.436 13.995 -2.243 1.00 98.00 179 CYS A C 1
ATOM 1343 O O . CYS A 1 179 ? -4.974 13.312 -3.110 1.00 98.00 179 CYS A O 1
ATOM 1345 N N . CYS A 1 180 ? -5.131 14.632 -1.295 1.00 98.19 180 CYS A N 1
ATOM 1346 C CA . CYS A 1 180 ? -6.591 14.677 -1.255 1.00 98.19 180 CYS A CA 1
ATOM 1347 C C . CYS A 1 180 ? -7.157 15.452 -2.446 1.00 98.19 180 CYS A C 1
ATOM 1349 O O . CYS A 1 180 ? -8.012 14.917 -3.143 1.00 98.19 180 CYS A O 1
ATOM 1351 N N . GLU A 1 181 ? -6.643 16.655 -2.715 1.00 97.56 181 GLU A N 1
ATOM 1352 C CA . GLU A 1 181 ? -7.056 17.482 -3.859 1.00 97.56 181 GLU A CA 1
ATOM 1353 C C . GLU A 1 181 ? -6.904 16.727 -5.188 1.00 97.56 181 GLU A C 1
ATOM 1355 O O . GLU A 1 181 ? -7.796 16.735 -6.031 1.00 97.56 181 GLU A O 1
ATOM 1360 N N . GLU A 1 182 ? -5.793 16.011 -5.369 1.00 96.38 182 GLU A N 1
ATOM 1361 C CA . GLU A 1 182 ? -5.561 15.193 -6.564 1.00 96.38 182 GLU A CA 1
ATOM 1362 C C . GLU A 1 182 ? -6.385 13.910 -6.618 1.00 96.38 182 GLU A C 1
ATOM 1364 O O . GLU A 1 182 ? -6.541 13.338 -7.698 1.00 96.38 182 GLU A O 1
ATOM 1369 N N . ALA A 1 183 ? -6.847 13.412 -5.471 1.00 96.81 183 ALA A N 1
ATOM 1370 C CA . ALA A 1 183 ? -7.690 12.230 -5.393 1.00 96.81 183 ALA A CA 1
ATOM 1371 C C . ALA A 1 183 ? -9.163 12.561 -5.646 1.00 96.81 183 ALA A C 1
ATOM 1373 O O . ALA A 1 183 ? -9.936 11.642 -5.898 1.00 96.81 183 ALA A O 1
ATOM 1374 N N . GLU A 1 184 ? -9.584 13.827 -5.607 1.00 94.56 184 GLU A N 1
ATOM 1375 C CA . GLU A 1 184 ? -10.984 14.164 -5.842 1.00 94.56 184 GLU A CA 1
ATOM 1376 C C . GLU A 1 184 ? -11.482 13.643 -7.208 1.00 94.56 184 GLU A C 1
ATOM 1378 O O . GLU A 1 184 ? -10.781 13.735 -8.221 1.00 94.56 184 GLU A O 1
ATOM 1383 N N . PRO A 1 185 ? -12.702 13.071 -7.270 1.00 95.06 185 PRO A N 1
ATOM 1384 C CA . PRO A 1 185 ? -13.719 13.003 -6.213 1.00 95.06 185 PRO A CA 1
ATOM 1385 C C . PRO A 1 185 ? -13.699 11.700 -5.380 1.00 95.06 185 PRO A C 1
ATOM 1387 O O . PRO A 1 185 ? -14.688 11.399 -4.711 1.00 95.06 185 PRO A O 1
ATOM 1390 N N . ILE A 1 186 ? -12.654 10.866 -5.465 1.00 96.62 186 ILE A N 1
ATOM 1391 C CA . ILE A 1 186 ? -12.626 9.545 -4.812 1.00 96.62 186 ILE A CA 1
ATOM 1392 C C . ILE A 1 186 ? -12.007 9.597 -3.401 1.00 96.62 186 ILE A C 1
ATOM 1394 O O . ILE A 1 186 ? -11.107 10.397 -3.159 1.00 96.62 186 ILE A O 1
ATOM 1398 N N . PRO A 1 187 ? -12.414 8.711 -2.468 1.00 97.56 187 PRO A N 1
ATOM 1399 C CA . PRO A 1 187 ? -11.813 8.664 -1.135 1.00 97.56 187 PRO A CA 1
ATOM 1400 C C . PRO A 1 187 ? -10.328 8.278 -1.151 1.00 97.56 187 PRO A C 1
ATOM 1402 O O . PRO A 1 187 ? -9.882 7.499 -2.008 1.00 97.56 187 PRO A O 1
ATOM 1405 N N . LEU A 1 188 ? -9.592 8.751 -0.141 1.00 98.50 188 LEU A N 1
ATOM 1406 C CA . LEU A 1 188 ? -8.167 8.491 0.064 1.00 98.50 188 LEU A CA 1
ATOM 1407 C C . LEU A 1 188 ? -7.916 7.721 1.365 1.00 98.50 188 LEU A C 1
ATOM 1409 O O . LEU A 1 188 ? -8.093 8.234 2.465 1.00 98.50 188 LEU A O 1
ATOM 1413 N N . ILE A 1 189 ? -7.435 6.486 1.258 1.00 98.69 189 ILE A N 1
ATOM 1414 C CA . ILE A 1 189 ? -7.014 5.696 2.416 1.00 98.69 189 ILE A CA 1
ATOM 1415 C C . ILE A 1 189 ? -5.497 5.809 2.559 1.00 98.69 189 ILE A C 1
ATOM 1417 O O . ILE A 1 189 ? -4.749 5.279 1.737 1.00 98.69 189 ILE A O 1
ATOM 1421 N N . VAL A 1 190 ? -5.034 6.476 3.613 1.00 98.62 190 VAL A N 1
ATOM 1422 C CA . VAL A 1 190 ? -3.617 6.559 3.976 1.00 98.62 190 VAL A CA 1
ATOM 1423 C C . VAL A 1 190 ? -3.260 5.342 4.814 1.00 98.62 190 VAL A C 1
ATOM 1425 O O . VAL A 1 190 ? -3.747 5.164 5.930 1.00 98.62 190 VAL A O 1
ATOM 1428 N N . ARG A 1 191 ? -2.389 4.487 4.281 1.00 98.31 191 ARG A N 1
ATOM 1429 C CA . ARG A 1 191 ? -1.794 3.414 5.070 1.00 98.31 191 ARG A CA 1
ATOM 1430 C C . ARG A 1 191 ? -0.699 4.021 5.930 1.00 98.31 191 ARG A C 1
ATOM 1432 O O . ARG A 1 191 ? 0.192 4.661 5.379 1.00 98.31 191 ARG A O 1
ATOM 1439 N N . LEU A 1 192 ? -0.791 3.828 7.244 1.00 98.19 192 LEU A N 1
ATOM 1440 C CA . LEU A 1 192 ? 0.238 4.260 8.188 1.00 98.19 192 LEU A CA 1
ATOM 1441 C C . LEU A 1 192 ? 1.585 3.583 7.859 1.00 98.19 192 LEU A C 1
ATOM 1443 O O . LEU A 1 192 ? 1.590 2.572 7.150 1.00 98.19 192 LEU A O 1
ATOM 1447 N N . PRO A 1 193 ? 2.726 4.115 8.342 1.00 96.00 193 PRO A N 1
ATOM 1448 C CA . PRO A 1 193 ? 4.041 3.643 7.930 1.00 96.00 193 PRO A CA 1
ATOM 1449 C C . PRO A 1 193 ? 4.210 2.137 8.127 1.00 96.00 193 PRO A C 1
ATOM 1451 O O . PRO A 1 193 ? 4.016 1.613 9.222 1.00 96.00 193 PRO A O 1
ATOM 1454 N N . ASP A 1 194 ? 4.599 1.452 7.059 1.00 94.06 194 ASP A N 1
ATOM 1455 C CA . ASP A 1 194 ? 4.965 0.039 7.079 1.00 94.06 194 ASP A CA 1
ATOM 1456 C C . ASP A 1 194 ? 6.472 -0.095 6.876 1.00 94.06 194 ASP A C 1
ATOM 1458 O O . ASP A 1 194 ? 6.980 -0.134 5.750 1.00 94.06 194 ASP A O 1
ATOM 1462 N N . ILE A 1 195 ? 7.184 -0.041 7.995 1.00 91.94 195 ILE A N 1
ATOM 1463 C CA . ILE A 1 195 ? 8.643 -0.032 8.050 1.00 91.94 195 ILE A CA 1
ATOM 1464 C C . ILE A 1 195 ? 9.122 -1.446 8.338 1.00 91.94 195 ILE A C 1
ATOM 1466 O O . ILE A 1 195 ? 8.503 -2.164 9.118 1.00 91.94 195 ILE A O 1
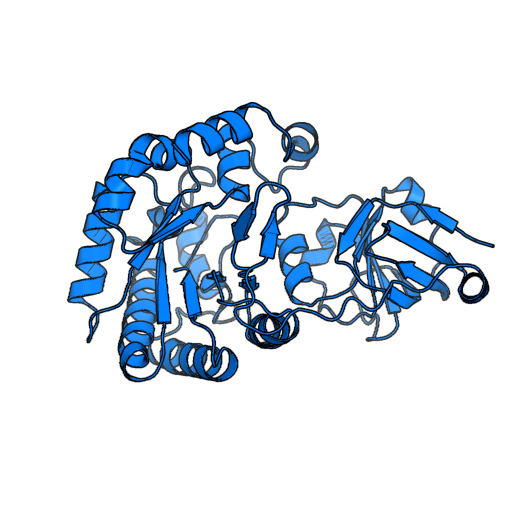ATOM 1470 N N . SER A 1 196 ? 10.231 -1.835 7.721 1.00 87.88 196 SER A N 1
ATOM 1471 C CA . SER A 1 196 ? 10.954 -3.069 8.033 1.00 87.88 196 SER A CA 1
ATOM 1472 C C . SER A 1 196 ? 12.446 -2.888 7.752 1.00 87.88 196 SER A C 1
ATOM 1474 O O . SER A 1 196 ? 12.858 -1.847 7.236 1.00 87.88 196 SER A O 1
ATOM 1476 N N . THR A 1 197 ? 13.258 -3.903 8.046 1.00 82.81 197 THR A N 1
ATOM 1477 C CA . THR A 1 197 ? 14.701 -3.921 7.739 1.00 82.81 197 THR A CA 1
ATOM 1478 C C . THR A 1 197 ? 15.008 -3.662 6.261 1.00 82.81 197 THR A C 1
ATOM 1480 O O . THR A 1 197 ? 15.968 -2.966 5.945 1.00 82.81 197 THR A O 1
ATOM 1483 N N . GLU A 1 198 ? 14.172 -4.155 5.343 1.00 76.50 198 GLU A N 1
ATOM 1484 C CA . GLU A 1 198 ? 14.332 -3.945 3.894 1.00 76.50 198 GLU A CA 1
ATOM 1485 C C . GLU A 1 198 ? 13.832 -2.577 3.416 1.00 76.50 198 GLU A C 1
ATOM 1487 O O . GLU A 1 198 ? 14.094 -2.152 2.289 1.00 76.50 198 GLU A O 1
ATOM 1492 N N . LYS A 1 199 ? 13.049 -1.902 4.256 1.00 79.94 199 LYS A N 1
ATOM 1493 C CA . LYS A 1 199 ? 12.256 -0.736 3.891 1.00 79.94 199 LYS A CA 1
ATOM 1494 C C . LYS A 1 199 ? 12.363 0.313 4.985 1.00 79.94 199 LYS A C 1
ATOM 1496 O O . LYS A 1 199 ? 11.398 0.609 5.692 1.00 79.94 199 LYS A O 1
ATOM 1501 N N . LEU A 1 200 ? 13.566 0.858 5.112 1.00 86.94 200 LEU A N 1
ATOM 1502 C CA . LEU A 1 200 ? 13.891 1.846 6.126 1.00 86.94 200 LEU A CA 1
ATOM 1503 C C . LEU A 1 200 ? 14.010 3.244 5.495 1.00 86.94 200 LEU A C 1
ATOM 1505 O O . LEU A 1 200 ? 14.946 3.493 4.730 1.00 86.94 200 LEU A O 1
ATOM 1509 N N . PRO A 1 201 ? 13.081 4.173 5.785 1.00 90.62 201 PRO A N 1
ATOM 1510 C CA . PRO A 1 201 ? 13.221 5.569 5.383 1.00 90.62 201 PRO A CA 1
ATOM 1511 C C . PRO A 1 201 ? 14.469 6.209 6.003 1.00 90.62 201 PRO A C 1
ATOM 1513 O O . PRO A 1 201 ? 14.871 5.842 7.108 1.00 90.62 201 PRO A O 1
ATOM 1516 N N . ARG A 1 202 ? 15.055 7.222 5.346 1.00 92.62 202 ARG A N 1
ATOM 1517 C CA . ARG A 1 202 ? 16.291 7.870 5.838 1.00 92.62 202 ARG A CA 1
ATOM 1518 C C . ARG A 1 202 ? 16.145 8.487 7.227 1.00 92.62 202 ARG A C 1
ATOM 1520 O O . ARG A 1 202 ? 17.103 8.504 7.987 1.00 92.62 202 ARG A O 1
ATOM 1527 N N . TRP A 1 203 ? 14.948 8.938 7.576 1.00 93.94 203 TRP A N 1
ATOM 1528 C CA . TRP A 1 203 ? 14.646 9.492 8.891 1.00 93.94 203 TRP A CA 1
ATOM 1529 C C . TRP A 1 203 ? 14.550 8.444 10.009 1.00 93.94 203 TRP A C 1
ATOM 1531 O O . TRP A 1 203 ? 14.447 8.815 11.174 1.00 93.94 203 TRP A O 1
ATOM 1541 N N . CYS A 1 204 ? 14.570 7.149 9.678 1.00 93.44 204 CYS A N 1
ATOM 1542 C CA . CYS A 1 204 ? 14.403 6.031 10.609 1.00 93.44 204 CYS A CA 1
ATOM 1543 C C . CYS A 1 204 ? 15.694 5.209 10.798 1.00 93.44 204 CYS A C 1
ATOM 1545 O O . CYS A 1 204 ? 15.703 4.199 11.495 1.00 93.44 204 CYS A O 1
ATOM 1547 N N . THR A 1 205 ? 16.822 5.622 10.211 1.00 91.00 205 THR A N 1
ATOM 1548 C CA . THR A 1 205 ? 18.066 4.830 10.258 1.00 91.00 205 THR A CA 1
ATOM 1549 C C . THR A 1 205 ? 18.670 4.708 11.657 1.00 91.00 205 THR A C 1
ATOM 1551 O O . THR A 1 205 ? 19.474 3.813 11.890 1.00 91.00 205 THR A O 1
ATOM 1554 N N . SER A 1 206 ? 18.271 5.558 12.608 1.00 90.19 206 SER A N 1
ATOM 1555 C CA . SER A 1 206 ? 18.745 5.522 14.000 1.00 90.19 206 SER A CA 1
ATOM 1556 C C . SER A 1 206 ? 18.364 4.251 14.766 1.00 90.19 206 SER A C 1
ATOM 1558 O O . SER A 1 206 ? 18.987 3.959 15.787 1.00 90.19 206 SER A O 1
ATOM 1560 N N . ILE A 1 207 ? 17.361 3.500 14.298 1.00 89.44 207 ILE A N 1
ATOM 1561 C CA . ILE A 1 207 ? 16.938 2.236 14.917 1.00 89.44 207 ILE A CA 1
ATOM 1562 C C . ILE A 1 207 ? 17.338 1.001 14.108 1.00 89.44 207 ILE A C 1
ATOM 1564 O O . ILE A 1 207 ? 17.024 -0.102 14.540 1.00 89.44 207 ILE A O 1
ATOM 1568 N N . ALA A 1 208 ? 18.045 1.164 12.981 1.00 89.50 208 ALA A N 1
ATOM 1569 C CA . ALA A 1 208 ? 18.365 0.080 12.047 1.00 89.50 208 ALA A CA 1
ATOM 1570 C C . ALA A 1 208 ? 18.988 -1.144 12.740 1.00 89.50 208 ALA A C 1
ATOM 1572 O O . ALA A 1 208 ? 18.512 -2.259 12.554 1.00 89.50 208 ALA A O 1
ATOM 1573 N N . ASP A 1 209 ? 19.980 -0.919 13.606 1.00 88.31 209 ASP A N 1
ATOM 1574 C CA . ASP A 1 209 ? 20.721 -1.985 14.299 1.00 88.31 209 ASP A CA 1
ATOM 1575 C C . ASP A 1 209 ? 19.891 -2.735 15.355 1.00 88.31 209 ASP A C 1
ATOM 1577 O O . ASP A 1 209 ? 20.309 -3.777 15.855 1.00 88.31 209 ASP A O 1
ATOM 1581 N N . LYS A 1 210 ? 18.723 -2.199 15.729 1.00 86.31 210 LYS A N 1
ATOM 1582 C CA . LYS A 1 210 ? 17.800 -2.808 16.697 1.00 86.31 210 LYS A CA 1
ATOM 1583 C C . LYS A 1 210 ? 16.689 -3.608 16.022 1.00 86.31 210 LYS A C 1
ATOM 1585 O O . LYS A 1 210 ? 15.964 -4.315 16.718 1.00 86.31 210 LYS A O 1
ATOM 1590 N N . LEU A 1 211 ? 16.516 -3.457 14.707 1.00 87.62 211 LEU A N 1
ATOM 1591 C CA . LEU A 1 211 ? 15.436 -4.111 13.982 1.00 87.62 211 LEU A CA 1
ATOM 1592 C C . LEU A 1 211 ? 15.775 -5.578 13.734 1.00 87.62 211 LEU A C 1
ATOM 1594 O O . LEU A 1 211 ? 16.811 -5.909 13.159 1.00 87.62 211 LEU A O 1
ATOM 1598 N N . ASP A 1 212 ? 14.850 -6.452 14.102 1.00 85.81 212 ASP A N 1
ATOM 1599 C CA . ASP A 1 212 ? 14.892 -7.861 13.748 1.00 85.81 212 ASP A CA 1
ATOM 1600 C C . ASP A 1 212 ? 14.084 -8.098 12.465 1.00 85.81 212 ASP A C 1
ATOM 1602 O O . ASP A 1 212 ? 12.916 -7.720 12.361 1.00 85.81 212 ASP A O 1
ATOM 1606 N N . ALA A 1 213 ? 14.694 -8.746 11.473 1.00 77.12 213 ALA A N 1
ATOM 1607 C CA . ALA A 1 213 ? 14.087 -8.915 10.152 1.00 77.12 213 ALA A CA 1
ATOM 1608 C C . ALA A 1 213 ? 12.754 -9.690 10.169 1.00 77.12 213 ALA A C 1
ATOM 1610 O O . ALA A 1 213 ? 11.936 -9.519 9.263 1.00 77.12 213 ALA A O 1
ATOM 1611 N N . GLN A 1 214 ? 12.510 -10.529 11.182 1.00 72.44 214 GLN A N 1
ATOM 1612 C CA . GLN A 1 214 ? 11.297 -11.342 11.273 1.00 72.44 214 GLN A CA 1
ATOM 1613 C C . GLN A 1 214 ? 10.177 -10.635 12.040 1.00 72.44 214 GLN A C 1
ATOM 1615 O O . GLN A 1 214 ? 9.006 -10.785 11.692 1.00 72.44 214 GLN A O 1
ATOM 1620 N N . THR A 1 215 ? 10.524 -9.865 13.071 1.00 78.38 215 THR A N 1
ATOM 1621 C CA . THR A 1 215 ? 9.560 -9.338 14.050 1.00 78.38 215 THR A CA 1
ATOM 1622 C C . THR A 1 215 ? 9.362 -7.827 13.975 1.00 78.38 215 THR A C 1
ATOM 1624 O O . THR A 1 215 ? 8.283 -7.332 14.299 1.00 78.38 215 THR A O 1
ATOM 1627 N N . SER A 1 216 ? 10.356 -7.075 13.503 1.00 83.75 216 SER A N 1
ATOM 1628 C CA . SER A 1 216 ? 10.306 -5.616 13.409 1.00 83.75 216 SER A CA 1
ATOM 1629 C C . SER A 1 216 ? 9.639 -5.149 12.116 1.00 83.75 216 SER A C 1
ATOM 1631 O O 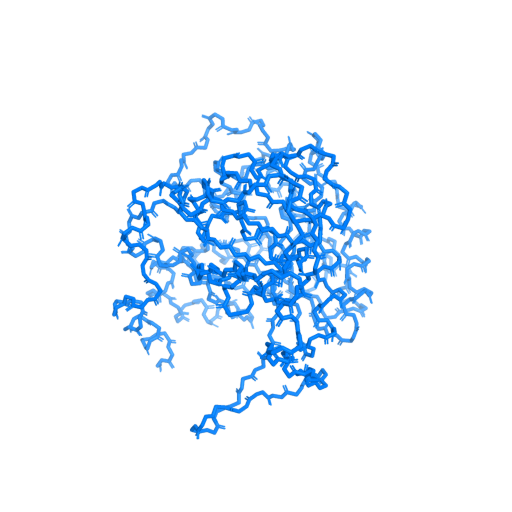. SER A 1 216 ? 10.319 -4.726 11.177 1.00 83.75 216 SER A O 1
ATOM 1633 N N . ARG A 1 217 ? 8.300 -5.213 12.059 1.00 89.56 217 ARG A N 1
ATOM 1634 C CA . ARG A 1 217 ? 7.522 -4.723 10.909 1.00 89.56 217 ARG A CA 1
ATOM 1635 C C . ARG A 1 217 ? 6.273 -3.925 11.286 1.00 89.56 217 ARG A C 1
ATOM 1637 O O . ARG A 1 217 ? 5.601 -4.230 12.273 1.00 89.56 217 ARG A O 1
ATOM 1644 N N . GLY A 1 218 ? 5.939 -2.941 10.450 1.00 91.31 218 GLY A N 1
ATOM 1645 C CA . GLY A 1 218 ? 4.666 -2.213 10.474 1.00 91.31 218 GLY A CA 1
ATOM 1646 C C . GLY A 1 218 ? 4.264 -1.702 11.858 1.00 91.31 218 GLY A C 1
ATOM 1647 O O . GLY A 1 218 ? 5.076 -1.093 12.558 1.00 91.31 218 GLY A O 1
ATOM 1648 N N . MET A 1 219 ? 3.016 -1.968 12.268 1.00 95.06 219 MET A N 1
ATOM 1649 C CA . MET A 1 219 ? 2.478 -1.536 13.568 1.00 95.06 219 MET A CA 1
ATOM 1650 C C . MET A 1 219 ? 3.302 -2.030 14.771 1.00 95.06 219 MET A C 1
ATOM 1652 O O . MET A 1 219 ? 3.297 -1.384 15.819 1.00 95.06 219 MET A O 1
ATOM 1656 N N . GLY A 1 220 ? 4.053 -3.129 14.630 1.00 93.31 220 GLY A N 1
ATOM 1657 C CA . GLY A 1 220 ? 4.955 -3.627 15.673 1.00 93.31 220 GLY A CA 1
ATOM 1658 C C . GLY A 1 220 ? 6.054 -2.636 16.073 1.00 93.31 220 GLY A C 1
ATOM 1659 O O . GLY A 1 220 ? 6.604 -2.755 17.161 1.00 93.31 220 GLY A O 1
ATOM 1660 N N . LEU A 1 221 ? 6.339 -1.634 15.234 1.00 94.88 221 LEU A N 1
ATOM 1661 C CA . LEU A 1 221 ? 7.344 -0.597 15.486 1.00 94.88 221 LEU A CA 1
ATOM 1662 C C . LEU A 1 221 ? 6.769 0.720 16.009 1.00 94.88 221 LEU A C 1
ATOM 1664 O O . LEU A 1 221 ? 7.523 1.656 16.247 1.00 94.88 221 LEU A O 1
ATOM 1668 N N . TYR A 1 222 ? 5.453 0.840 16.186 1.00 96.06 222 TYR A N 1
ATOM 1669 C CA . TYR A 1 222 ? 4.847 2.150 16.454 1.00 96.06 222 TYR A CA 1
ATOM 1670 C C . TYR A 1 222 ? 5.154 2.695 17.851 1.00 96.06 222 TYR A C 1
ATOM 1672 O O . TYR A 1 222 ? 4.980 3.888 18.082 1.00 96.06 222 TYR A O 1
ATOM 1680 N N . ASP A 1 223 ? 5.611 1.862 18.788 1.00 95.19 223 ASP A N 1
ATOM 1681 C CA . ASP A 1 223 ? 6.064 2.327 20.105 1.00 95.19 223 ASP A CA 1
ATOM 1682 C C . ASP A 1 223 ? 7.515 2.838 20.099 1.00 95.19 223 ASP A C 1
ATOM 1684 O O . ASP A 1 223 ? 7.919 3.511 21.045 1.00 95.19 223 ASP A O 1
ATOM 1688 N N . GLU A 1 224 ? 8.275 2.578 19.033 1.00 94.62 224 GLU A N 1
ATOM 1689 C CA . GLU A 1 224 ? 9.673 2.987 18.907 1.00 94.62 224 GLU A CA 1
ATOM 1690 C C . GLU A 1 224 ? 9.788 4.386 18.293 1.00 94.62 224 GLU A C 1
ATOM 1692 O O . GLU A 1 224 ? 9.155 4.707 17.284 1.00 94.62 224 GLU A O 1
ATOM 1697 N N . GLU A 1 225 ? 10.652 5.232 18.853 1.00 94.81 225 GLU A N 1
ATOM 1698 C CA . GLU A 1 225 ? 11.031 6.484 18.193 1.00 94.81 225 GLU A CA 1
ATOM 1699 C C . GLU A 1 225 ? 12.111 6.222 17.130 1.00 94.81 225 GLU A C 1
ATOM 1701 O O . GLU A 1 225 ? 13.039 5.453 17.384 1.00 94.81 225 GLU A O 1
ATOM 1706 N N . PRO A 1 226 ? 12.049 6.869 15.949 1.00 95.25 226 PRO A N 1
ATOM 1707 C CA . PRO A 1 226 ? 11.161 7.984 15.598 1.00 95.25 226 PRO A CA 1
ATOM 1708 C C . PRO A 1 226 ? 9.808 7.590 14.970 1.00 95.25 226 PRO A C 1
ATOM 1710 O O . PRO A 1 226 ? 9.047 8.462 14.548 1.00 95.25 226 PRO A O 1
ATOM 1713 N N . VAL A 1 227 ? 9.509 6.293 14.842 1.00 96.38 227 VAL A N 1
ATOM 1714 C CA . VAL A 1 227 ? 8.311 5.793 14.141 1.00 96.38 227 VAL A CA 1
ATOM 1715 C C . VAL A 1 227 ? 7.035 6.296 14.809 1.00 96.38 227 VAL A C 1
ATOM 1717 O O . VAL A 1 227 ? 6.140 6.790 14.121 1.00 96.38 227 VAL A O 1
ATOM 1720 N N . ARG A 1 228 ? 6.986 6.248 16.144 1.00 97.38 228 ARG A N 1
ATOM 1721 C CA . ARG A 1 228 ? 5.889 6.772 16.962 1.00 97.38 228 ARG A CA 1
ATOM 1722 C C . ARG A 1 228 ? 5.530 8.211 16.599 1.00 97.38 228 ARG A C 1
ATOM 1724 O O . ARG A 1 228 ? 4.372 8.492 16.285 1.00 97.38 228 ARG A O 1
ATOM 1731 N N . SER A 1 229 ? 6.516 9.110 16.611 1.00 97.06 229 SER A N 1
ATOM 1732 C CA . SER A 1 229 ? 6.313 10.526 16.285 1.00 97.06 229 SER A CA 1
ATOM 1733 C C . SER A 1 229 ? 5.741 10.720 14.879 1.00 97.06 229 SER A C 1
ATOM 1735 O O . SER A 1 229 ? 4.824 11.518 14.688 1.00 97.06 229 SER A O 1
ATOM 1737 N N . VAL A 1 230 ? 6.229 9.956 13.897 1.00 97.75 230 VAL A N 1
ATOM 1738 C CA . VAL A 1 230 ? 5.756 10.036 12.505 1.00 97.75 230 VAL A CA 1
ATOM 1739 C C . VAL A 1 230 ? 4.323 9.517 12.359 1.00 97.75 230 VAL A C 1
ATOM 1741 O O . VAL A 1 230 ? 3.515 10.144 11.677 1.00 97.75 230 VAL A O 1
ATOM 1744 N N . VAL A 1 231 ? 3.974 8.410 13.022 1.00 98.31 231 VAL A N 1
ATOM 1745 C CA . VAL A 1 231 ? 2.605 7.863 13.030 1.00 98.31 231 VAL A CA 1
ATOM 1746 C C . VAL A 1 231 ? 1.615 8.885 13.597 1.00 98.31 231 VAL A C 1
ATOM 1748 O O . VAL A 1 231 ? 0.576 9.135 12.984 1.00 98.31 231 VAL A O 1
ATOM 1751 N N . LEU A 1 232 ? 1.951 9.515 14.728 1.00 98.50 232 LEU A N 1
ATOM 1752 C CA . LEU A 1 232 ? 1.124 10.559 15.339 1.00 98.50 232 LEU A CA 1
ATOM 1753 C C . LEU A 1 232 ? 0.995 11.788 14.429 1.00 98.50 232 LEU A C 1
ATOM 1755 O O . LEU A 1 232 ? -0.105 12.311 14.264 1.00 98.50 232 LEU A O 1
ATOM 1759 N N . ALA A 1 233 ? 2.090 12.211 13.791 1.00 98.31 233 ALA A N 1
ATOM 1760 C CA . ALA A 1 233 ? 2.095 13.342 12.868 1.00 98.31 233 ALA A CA 1
ATOM 1761 C C . ALA A 1 233 ? 1.203 13.104 11.635 1.00 98.31 233 ALA A C 1
ATOM 1763 O O . ALA A 1 233 ? 0.437 13.991 11.257 1.00 98.31 233 ALA A O 1
ATOM 1764 N N . ILE A 1 234 ? 1.261 11.906 11.038 1.00 98.50 234 ILE A N 1
ATOM 1765 C CA . ILE A 1 234 ? 0.386 11.505 9.923 1.00 98.50 234 ILE A CA 1
ATOM 1766 C C . ILE A 1 234 ? -1.075 11.487 10.371 1.00 98.50 234 ILE A C 1
ATOM 1768 O O . ILE A 1 234 ? -1.932 12.023 9.671 1.00 98.50 234 ILE A O 1
ATOM 1772 N N . ALA A 1 235 ? -1.364 10.890 11.530 1.00 98.62 235 ALA A N 1
ATOM 1773 C CA . ALA A 1 235 ? -2.725 10.785 12.039 1.00 98.62 235 ALA A CA 1
ATOM 1774 C C . ALA A 1 235 ? -3.332 12.164 12.340 1.00 98.62 235 ALA A C 1
ATOM 1776 O O . ALA A 1 235 ? -4.457 12.432 11.919 1.00 98.62 235 ALA A O 1
ATOM 1777 N N . GLU A 1 236 ? -2.591 13.060 13.006 1.00 98.44 236 GLU A N 1
ATOM 1778 C CA . GLU A 1 236 ? -3.060 14.423 13.294 1.00 98.44 236 GLU A CA 1
ATOM 1779 C C . GLU A 1 236 ? -3.307 15.212 12.000 1.00 98.44 236 GLU A C 1
ATOM 1781 O O . GLU A 1 236 ? -4.321 15.900 11.884 1.00 98.44 236 GLU A O 1
ATOM 1786 N N . ALA A 1 237 ? -2.409 15.096 11.015 1.00 98.38 237 ALA A N 1
ATOM 1787 C CA . ALA A 1 237 ? -2.568 15.730 9.709 1.00 98.38 237 ALA A CA 1
ATOM 1788 C C . ALA A 1 237 ? -3.808 15.211 8.966 1.00 98.38 237 ALA A C 1
ATOM 1790 O O . ALA A 1 237 ? -4.637 16.008 8.532 1.00 98.38 237 ALA A O 1
ATOM 1791 N N . ALA A 1 238 ? -3.970 13.888 8.866 1.00 98.50 238 ALA A N 1
ATOM 1792 C CA . ALA A 1 238 ? -5.107 13.272 8.190 1.00 98.50 238 ALA A CA 1
ATOM 1793 C C . ALA A 1 238 ? -6.441 13.640 8.857 1.00 98.50 238 ALA A C 1
ATOM 1795 O O . ALA A 1 238 ? -7.389 13.996 8.167 1.00 98.50 238 ALA A O 1
ATOM 1796 N N . ALA A 1 239 ? -6.503 13.636 10.192 1.00 98.50 239 ALA A N 1
ATOM 1797 C CA . ALA A 1 239 ? -7.706 14.005 10.935 1.00 98.50 239 ALA A CA 1
ATOM 1798 C C . ALA A 1 239 ? -8.108 15.480 10.762 1.00 98.50 239 ALA A C 1
ATOM 1800 O O . ALA A 1 239 ? -9.283 15.803 10.843 1.00 98.50 239 ALA A O 1
ATOM 1801 N N . ARG A 1 240 ? -7.174 16.402 10.492 1.00 98.12 240 ARG A N 1
ATOM 1802 C CA . ARG A 1 240 ? -7.534 17.795 10.148 1.00 98.12 240 ARG A CA 1
ATOM 1803 C C . ARG A 1 240 ? -8.174 17.911 8.766 1.00 98.12 240 ARG A C 1
ATOM 1805 O O . ARG A 1 240 ? -8.953 18.825 8.530 1.00 98.12 240 ARG A O 1
ATOM 1812 N N . LEU A 1 241 ? -7.837 16.999 7.859 1.00 98.12 241 LEU A N 1
ATOM 1813 C CA . LEU A 1 241 ? -8.320 17.003 6.480 1.00 98.12 241 LEU A CA 1
ATOM 1814 C C . LEU A 1 241 ? -9.704 16.352 6.333 1.00 98.12 241 LEU A C 1
ATOM 1816 O O . LEU A 1 241 ? -10.341 16.546 5.300 1.00 98.12 241 LEU A O 1
ATOM 1820 N N . THR A 1 242 ? -10.207 15.638 7.350 1.00 97.69 242 THR A N 1
ATOM 1821 C CA . THR A 1 242 ? -11.541 15.004 7.310 1.00 97.69 242 THR A CA 1
ATOM 1822 C C . THR A 1 242 ? -12.693 16.007 7.264 1.00 97.69 242 THR A C 1
ATOM 1824 O O . THR A 1 242 ? -13.808 15.629 6.924 1.00 97.69 242 THR A O 1
ATOM 1827 N N . GLU A 1 243 ? -12.452 17.274 7.618 1.00 95.38 243 GLU A N 1
ATOM 1828 C CA . GLU A 1 243 ? -13.441 18.351 7.465 1.00 95.38 243 GLU A CA 1
ATOM 1829 C C . GLU A 1 243 ? -13.763 18.622 5.984 1.00 95.38 243 GLU A C 1
ATOM 1831 O O . GLU A 1 243 ? -14.890 18.994 5.660 1.00 95.38 243 GLU A O 1
ATOM 1836 N N . TYR A 1 244 ? -12.798 18.389 5.087 1.00 95.94 244 TYR A N 1
ATOM 1837 C CA . TYR A 1 244 ? -12.887 18.756 3.670 1.00 95.94 244 TYR A CA 1
ATOM 1838 C C . TYR A 1 244 ? -12.878 17.547 2.725 1.00 95.94 244 TYR A C 1
ATOM 1840 O O . TYR A 1 244 ? -13.407 17.638 1.620 1.00 95.94 244 TYR A O 1
ATOM 1848 N N . HIS A 1 245 ? -12.310 16.410 3.143 1.00 97.75 245 HIS A N 1
ATOM 1849 C CA . HIS A 1 245 ? -12.079 15.252 2.274 1.00 97.75 245 HIS A CA 1
ATOM 1850 C C . HIS A 1 245 ? -12.453 13.920 2.952 1.00 97.75 245 HIS A C 1
ATOM 1852 O O . HIS A 1 245 ? -12.309 13.764 4.164 1.00 97.75 245 HIS A O 1
ATOM 1858 N N . ASP A 1 246 ? -12.856 12.907 2.168 1.00 97.50 246 ASP A N 1
ATOM 1859 C CA . ASP A 1 246 ? -13.002 11.520 2.656 1.00 97.50 246 ASP A CA 1
ATOM 1860 C C . ASP A 1 246 ? -11.622 10.847 2.732 1.00 97.50 246 ASP A C 1
ATOM 1862 O O . ASP A 1 246 ? -11.206 10.099 1.840 1.00 97.50 246 ASP A O 1
ATOM 1866 N N . ILE A 1 247 ? -10.893 11.169 3.802 1.00 98.50 247 ILE A N 1
ATOM 1867 C CA . ILE A 1 247 ? -9.599 10.585 4.148 1.00 98.50 247 ILE A CA 1
ATOM 1868 C C . ILE A 1 247 ? -9.736 9.606 5.319 1.00 98.50 247 ILE A C 1
ATOM 1870 O O . ILE A 1 247 ? -10.455 9.850 6.289 1.00 98.50 247 ILE A O 1
ATOM 1874 N N . ARG A 1 248 ? -9.044 8.467 5.234 1.00 98.62 248 ARG A N 1
ATOM 1875 C CA . ARG A 1 248 ? -9.096 7.388 6.236 1.00 98.62 248 ARG A CA 1
ATOM 1876 C C . ARG A 1 248 ? -7.700 6.867 6.544 1.00 98.62 248 ARG A C 1
ATOM 1878 O O . ARG A 1 248 ? -6.802 6.994 5.716 1.00 98.62 248 ARG A O 1
ATOM 1885 N N . LEU A 1 249 ? -7.531 6.228 7.697 1.00 98.75 249 LEU A N 1
ATOM 1886 C CA . LEU A 1 249 ? -6.282 5.575 8.090 1.00 98.75 249 LEU A CA 1
ATOM 1887 C C . LEU A 1 249 ? -6.397 4.059 7.974 1.00 98.75 249 LEU A C 1
ATOM 1889 O O . LEU A 1 249 ? -7.437 3.481 8.275 1.00 98.75 249 LEU A O 1
ATOM 1893 N N . LEU A 1 250 ? -5.313 3.406 7.574 1.00 98.75 250 LEU A N 1
ATOM 1894 C CA . LEU A 1 250 ? -5.211 1.952 7.512 1.00 98.75 250 LEU A CA 1
ATOM 1895 C C . LEU A 1 250 ? -3.949 1.491 8.238 1.00 98.75 250 LEU A C 1
ATOM 1897 O O . LEU A 1 250 ? -2.841 1.878 7.866 1.00 98.75 250 LEU A O 1
ATOM 1901 N N . PHE A 1 251 ? -4.118 0.655 9.259 1.00 98.44 251 PHE A N 1
ATOM 1902 C CA . PHE A 1 251 ? -3.014 0.062 10.008 1.00 98.44 251 PHE A CA 1
ATOM 1903 C C . PHE A 1 251 ? -2.406 -1.114 9.231 1.00 98.44 251 PHE A C 1
ATOM 1905 O O . PHE A 1 251 ? -3.126 -2.085 8.977 1.00 98.44 251 PHE A O 1
ATOM 1912 N N . PRO A 1 252 ? -1.114 -1.056 8.858 1.00 96.81 252 PRO A N 1
ATOM 1913 C CA . PRO A 1 252 ? -0.403 -2.193 8.296 1.00 96.81 252 PRO A CA 1
ATOM 1914 C C . PRO A 1 252 ? 0.044 -3.167 9.390 1.00 96.81 252 PRO A C 1
ATOM 1916 O O . PRO A 1 252 ? 0.272 -2.797 10.543 1.00 96.81 252 PRO A O 1
ATOM 1919 N N . TYR A 1 253 ? 0.255 -4.406 8.982 1.00 94.06 253 TYR A N 1
ATOM 1920 C CA . TYR A 1 253 ? 0.906 -5.477 9.715 1.00 94.06 253 TYR A CA 1
ATOM 1921 C C . TYR A 1 253 ? 0.282 -5.717 11.092 1.00 94.06 253 TYR A C 1
ATOM 1923 O O . TYR A 1 253 ? 0.975 -5.931 12.089 1.00 94.06 253 TYR A O 1
ATOM 1931 N N . VAL A 1 254 ? -1.053 -5.660 11.162 1.00 95.06 254 VAL A N 1
ATOM 1932 C CA . VAL A 1 254 ? -1.756 -6.010 12.395 1.00 95.06 254 VAL A CA 1
ATOM 1933 C C . VAL A 1 254 ? -1.608 -7.507 12.666 1.00 95.06 254 VAL A C 1
ATOM 1935 O O . VAL A 1 254 ? -1.600 -8.337 11.752 1.00 95.06 254 VAL A O 1
ATOM 1938 N N . THR A 1 255 ? -1.478 -7.850 13.942 1.00 92.50 255 THR A N 1
ATOM 1939 C CA . THR A 1 255 ? -1.354 -9.236 14.416 1.00 92.50 255 THR A CA 1
ATOM 1940 C C . THR A 1 255 ? -2.465 -9.549 15.406 1.00 92.50 255 THR A C 1
ATOM 1942 O O . THR A 1 255 ? -3.288 -10.426 15.158 1.00 92.50 255 THR A O 1
ATOM 1945 N N . ARG A 1 256 ? -2.541 -8.769 16.491 1.00 94.38 256 ARG A N 1
ATOM 1946 C CA . ARG A 1 256 ? -3.493 -8.964 17.590 1.00 94.38 256 ARG A CA 1
ATOM 1947 C C . ARG A 1 256 ? -4.516 -7.830 17.699 1.00 94.38 256 ARG A C 1
ATOM 1949 O O . ARG A 1 256 ? -4.102 -6.663 17.649 1.00 94.38 256 ARG A O 1
ATOM 1956 N N . PRO A 1 257 ? -5.809 -8.137 17.916 1.00 95.75 257 PRO A N 1
ATOM 1957 C CA . PRO A 1 257 ? -6.848 -7.126 18.115 1.00 95.75 257 PRO A CA 1
ATOM 1958 C C . PRO A 1 257 ? -6.530 -6.147 19.252 1.00 95.75 257 PRO A C 1
ATOM 1960 O O . PRO A 1 257 ? -6.723 -4.946 19.107 1.00 95.75 257 PRO A O 1
ATOM 1963 N N . GLU A 1 258 ? -5.937 -6.609 20.357 1.00 96.62 258 GLU A N 1
ATOM 1964 C CA . GLU A 1 258 ? -5.612 -5.755 21.507 1.00 96.62 258 GLU A CA 1
ATOM 1965 C C . GLU A 1 258 ? -4.588 -4.670 21.156 1.00 96.62 258 GLU A C 1
ATOM 1967 O O . GLU A 1 258 ? -4.698 -3.528 21.613 1.00 96.62 258 GLU A O 1
ATOM 1972 N N . ALA A 1 259 ? -3.592 -5.016 20.334 1.00 95.19 259 ALA A N 1
ATOM 1973 C CA . ALA A 1 259 ? -2.576 -4.073 19.887 1.00 95.19 259 ALA A CA 1
ATOM 1974 C C . ALA A 1 259 ? -3.181 -3.016 18.955 1.00 95.19 259 ALA A C 1
ATOM 1976 O O . ALA A 1 259 ? -2.901 -1.827 19.124 1.00 95.19 259 ALA A O 1
ATOM 1977 N N . PHE A 1 260 ? -4.057 -3.439 18.036 1.00 97.75 260 PHE A N 1
ATOM 1978 C CA . PHE A 1 260 ? -4.820 -2.536 17.176 1.00 97.75 260 PHE A CA 1
ATOM 1979 C C . PHE A 1 260 ? -5.710 -1.598 18.001 1.00 97.75 260 PHE A C 1
ATOM 1981 O O . PHE A 1 260 ? -5.634 -0.382 17.831 1.00 97.75 260 PHE A O 1
ATOM 1988 N N . ARG A 1 261 ? -6.469 -2.127 18.967 1.00 98.06 261 ARG A N 1
ATOM 1989 C CA . ARG A 1 261 ? -7.332 -1.346 19.864 1.00 98.06 261 ARG A CA 1
ATOM 1990 C C . ARG A 1 261 ? -6.570 -0.264 20.614 1.00 98.06 261 ARG A C 1
ATOM 1992 O O . ARG A 1 261 ? -7.000 0.889 20.642 1.00 98.06 261 ARG A O 1
ATOM 1999 N N . ARG A 1 262 ? -5.427 -0.629 21.208 1.00 97.88 262 ARG A N 1
ATOM 2000 C CA . ARG A 1 262 ? -4.559 0.297 21.953 1.00 97.88 262 ARG A CA 1
ATOM 2001 C C . ARG A 1 262 ? -4.089 1.442 21.060 1.00 97.88 262 ARG A C 1
ATOM 2003 O O . ARG A 1 262 ? -4.146 2.603 21.467 1.00 97.88 262 ARG A O 1
ATOM 2010 N N . TRP A 1 263 ? -3.654 1.133 19.841 1.00 98.00 263 TRP A N 1
ATOM 2011 C CA . TRP A 1 263 ? -3.199 2.150 18.899 1.00 98.00 263 TRP A CA 1
ATOM 2012 C C . TRP A 1 263 ? -4.337 3.009 18.358 1.00 98.00 263 TRP A C 1
ATOM 2014 O O . TRP A 1 263 ? -4.203 4.229 18.337 1.00 98.00 263 TRP A O 1
ATOM 2024 N N . ARG A 1 264 ? -5.488 2.423 18.024 1.00 98.06 264 ARG A N 1
ATOM 2025 C CA . ARG A 1 264 ? -6.696 3.163 17.637 1.00 98.06 264 ARG A CA 1
ATOM 2026 C C . ARG A 1 264 ? -7.116 4.161 18.719 1.00 98.06 264 ARG A C 1
ATOM 2028 O O . ARG A 1 264 ? -7.379 5.320 18.410 1.00 98.06 264 ARG A O 1
ATOM 2035 N N . GLN A 1 265 ? -7.118 3.750 19.990 1.00 98.12 265 GLN A N 1
ATOM 2036 C CA . GLN A 1 265 ? -7.385 4.644 21.126 1.00 98.12 265 GLN A CA 1
ATOM 2037 C C . GLN A 1 265 ? -6.327 5.745 21.259 1.00 98.12 265 GLN A C 1
ATOM 2039 O O . GLN A 1 265 ? -6.682 6.908 21.436 1.00 98.12 265 GLN A O 1
ATOM 2044 N N . THR A 1 266 ? -5.045 5.391 21.121 1.00 98.31 266 THR A N 1
ATOM 2045 C CA . THR A 1 266 ? -3.932 6.355 21.145 1.00 98.31 266 THR A CA 1
ATOM 2046 C C . THR A 1 266 ? -4.108 7.427 20.071 1.00 98.31 266 THR A C 1
ATOM 2048 O O . THR A 1 266 ? -4.022 8.614 20.375 1.00 98.31 266 THR A O 1
ATOM 2051 N N . LEU A 1 267 ? -4.408 7.027 18.830 1.00 98.25 267 LEU A N 1
ATOM 2052 C CA . LEU A 1 267 ? -4.631 7.972 17.739 1.00 98.25 267 LEU A CA 1
ATOM 2053 C C . LEU A 1 267 ? -5.883 8.812 17.980 1.00 98.25 267 LEU A C 1
ATOM 2055 O O . LEU A 1 267 ? -5.803 10.025 17.866 1.00 98.25 267 LEU A O 1
ATOM 2059 N N . THR A 1 268 ? -6.992 8.201 18.404 1.00 97.56 268 THR A N 1
ATOM 2060 C CA . THR A 1 268 ? -8.247 8.919 18.704 1.00 97.56 268 THR A CA 1
ATOM 2061 C C . THR A 1 268 ? -8.042 10.033 19.735 1.00 97.56 268 THR A C 1
ATOM 2063 O O . THR A 1 268 ? -8.634 11.100 19.611 1.00 97.56 268 THR A O 1
ATOM 2066 N N . GLN A 1 269 ? -7.198 9.806 20.746 1.00 97.31 269 GLN A N 1
ATOM 2067 C CA . GLN A 1 269 ? -6.869 10.812 21.763 1.00 97.31 269 GLN A CA 1
ATOM 2068 C C . GLN A 1 269 ? -5.902 11.891 21.257 1.00 97.31 269 GLN A C 1
ATOM 2070 O O . GLN A 1 269 ? -5.923 13.011 21.763 1.00 97.31 269 GLN A O 1
ATOM 2075 N N . ALA A 1 270 ? -5.041 11.559 20.293 1.00 94.62 270 ALA A N 1
ATOM 2076 C CA . ALA A 1 270 ? -4.044 12.471 19.738 1.00 94.62 270 ALA A CA 1
ATOM 2077 C C . ALA A 1 270 ? -4.572 13.321 18.567 1.00 94.62 270 ALA A C 1
ATOM 2079 O O . ALA A 1 270 ? -3.991 14.358 18.252 1.00 94.62 270 ALA A O 1
ATOM 2080 N N . THR A 1 271 ? -5.648 12.895 17.901 1.00 96.25 271 THR A N 1
ATOM 2081 C CA . THR A 1 271 ? -6.210 13.576 16.730 1.00 96.25 271 THR A CA 1
ATOM 2082 C C . THR A 1 271 ? -7.245 14.643 17.105 1.00 96.25 271 THR A C 1
ATOM 2084 O O . THR A 1 271 ? -8.061 14.412 17.995 1.00 96.25 271 THR A O 1
ATOM 2087 N N . PRO A 1 272 ? -7.297 15.786 16.393 1.00 91.69 272 PRO A N 1
ATOM 2088 C CA . PRO A 1 272 ? -8.235 16.876 16.686 1.00 91.69 272 PRO A CA 1
ATOM 2089 C C . PRO A 1 272 ? -9.681 16.599 16.247 1.00 91.69 272 PRO A C 1
ATOM 2091 O O . PRO A 1 272 ? -10.581 17.341 16.630 1.00 91.69 272 PRO A O 1
ATOM 2094 N N . ALA A 1 273 ? -9.906 15.566 15.434 1.00 94.81 273 ALA A N 1
ATOM 2095 C CA . ALA A 1 273 ? -11.215 15.162 14.935 1.00 94.81 273 ALA A CA 1
ATOM 2096 C C . ALA A 1 273 ? -11.270 13.639 14.757 1.00 94.81 273 ALA A C 1
ATOM 2098 O O . ALA A 1 273 ? -10.235 12.971 14.705 1.00 94.81 273 ALA A O 1
ATOM 2099 N N . ALA A 1 274 ? -12.483 13.092 14.669 1.00 96.00 274 ALA A N 1
ATOM 2100 C CA . ALA A 1 274 ? -12.686 11.673 14.405 1.00 96.00 274 ALA A CA 1
ATOM 2101 C C . ALA A 1 274 ? -12.286 11.322 12.963 1.00 96.00 274 ALA A C 1
ATOM 2103 O O . ALA A 1 274 ? -12.636 12.032 12.024 1.00 96.00 274 ALA A O 1
ATOM 2104 N N . ILE A 1 275 ? -11.596 10.196 12.790 1.00 97.94 275 ILE A N 1
ATOM 2105 C CA . ILE A 1 275 ? -11.179 9.666 11.490 1.00 97.94 275 ILE A CA 1
ATOM 2106 C C . ILE A 1 275 ? -11.414 8.156 11.456 1.00 97.94 275 ILE A C 1
ATOM 2108 O O . ILE A 1 275 ? -11.166 7.469 12.446 1.00 97.94 275 ILE A O 1
ATOM 2112 N N . ASN A 1 276 ? -11.882 7.640 10.317 1.00 98.50 276 ASN A N 1
ATOM 2113 C CA . ASN A 1 276 ? -12.085 6.203 10.133 1.00 98.50 276 ASN A CA 1
ATOM 2114 C C . ASN A 1 276 ? -10.736 5.473 10.099 1.00 98.50 276 ASN A C 1
ATOM 2116 O O . ASN A 1 276 ? -9.836 5.859 9.348 1.00 98.50 276 ASN A O 1
ATOM 2120 N N . MET A 1 277 ? -10.617 4.393 10.867 1.00 98.69 277 MET A N 1
ATOM 2121 C CA . MET A 1 277 ? -9.410 3.586 11.018 1.00 98.69 277 MET A CA 1
ATOM 2122 C C . MET A 1 277 ? -9.696 2.119 10.685 1.00 98.69 277 MET A C 1
ATOM 2124 O O . MET A 1 277 ? -10.463 1.441 11.368 1.00 98.69 277 MET A O 1
ATOM 2128 N N . GLY A 1 278 ? -9.050 1.620 9.635 1.00 98.44 278 GLY A N 1
ATOM 2129 C CA . GLY A 1 278 ? -9.135 0.233 9.198 1.00 98.44 278 GLY A CA 1
ATOM 2130 C C . GLY A 1 278 ? -7.924 -0.606 9.595 1.00 98.44 278 GLY A C 1
ATOM 2131 O O . GLY A 1 278 ? -6.864 -0.078 9.941 1.00 98.44 278 GLY A O 1
ATOM 2132 N N . ALA A 1 279 ? -8.066 -1.925 9.476 1.00 98.25 279 ALA A N 1
ATOM 2133 C CA . ALA A 1 279 ? -7.001 -2.895 9.721 1.00 98.25 279 ALA A CA 1
ATOM 2134 C C . ALA A 1 279 ? -6.640 -3.657 8.435 1.00 98.25 279 ALA A C 1
ATOM 2136 O O . ALA A 1 279 ? -7.520 -4.179 7.741 1.00 98.25 279 ALA A O 1
ATOM 2137 N N . MET A 1 280 ? -5.345 -3.726 8.107 1.00 97.62 280 MET A N 1
ATOM 2138 C CA . MET A 1 280 ? -4.847 -4.549 7.005 1.00 97.62 280 MET A CA 1
ATOM 2139 C C . MET A 1 280 ? -4.515 -5.956 7.509 1.00 97.62 280 MET A C 1
ATOM 2141 O O . MET A 1 280 ? -3.517 -6.176 8.188 1.00 97.62 280 MET A O 1
ATOM 2145 N N . ILE A 1 281 ? -5.348 -6.928 7.153 1.00 96.62 281 ILE A N 1
ATOM 2146 C CA . ILE A 1 281 ? -5.153 -8.338 7.472 1.00 96.62 281 ILE A CA 1
ATOM 2147 C C . ILE A 1 281 ? -4.139 -8.917 6.488 1.00 96.62 281 ILE A C 1
ATOM 2149 O O . ILE A 1 281 ? -4.447 -9.221 5.333 1.00 96.62 281 ILE A O 1
ATOM 2153 N N . GLU A 1 282 ? -2.902 -9.027 6.956 1.00 93.25 282 GLU A N 1
ATOM 2154 C CA . GLU A 1 282 ? -1.766 -9.490 6.154 1.00 93.25 282 GLU A CA 1
ATOM 2155 C C . GLU A 1 282 ? -0.839 -10.461 6.896 1.00 93.25 282 GLU A C 1
ATOM 2157 O O . GLU A 1 282 ? 0.222 -10.842 6.405 1.00 93.25 282 GLU A O 1
ATOM 2162 N N . THR A 1 283 ? -1.282 -10.929 8.064 1.00 92.31 283 THR A N 1
ATOM 2163 C CA . THR A 1 283 ? -0.628 -11.982 8.841 1.00 92.31 283 THR A CA 1
ATOM 2164 C C . THR A 1 283 ? -1.597 -13.152 9.060 1.00 92.31 283 THR A C 1
ATOM 2166 O O . THR A 1 283 ? -2.809 -12.932 9.171 1.00 92.31 283 THR A O 1
ATOM 2169 N N . PRO A 1 284 ? -1.107 -14.404 9.146 1.00 92.31 284 PRO A N 1
ATOM 2170 C CA . PRO A 1 284 ? -1.955 -15.548 9.476 1.00 92.31 284 PRO A CA 1
ATOM 2171 C C . PRO A 1 284 ? -2.657 -15.393 10.833 1.00 92.31 284 PRO A C 1
ATOM 2173 O O . PRO A 1 284 ? -3.828 -15.740 10.953 1.00 92.31 284 PRO A O 1
ATOM 2176 N N . GLU A 1 285 ? -1.974 -14.826 11.835 1.00 93.12 285 GLU A N 1
ATOM 2177 C CA . GLU A 1 285 ? -2.547 -14.564 13.165 1.00 93.12 285 GLU A CA 1
ATOM 2178 C C . GLU A 1 285 ? -3.739 -13.600 13.091 1.00 93.12 285 GLU A C 1
ATOM 2180 O O . GLU A 1 285 ? -4.783 -13.876 13.687 1.00 93.12 285 GLU A O 1
ATOM 2185 N N . ALA A 1 286 ? -3.629 -12.515 12.315 1.00 95.31 286 ALA A N 1
ATOM 2186 C CA . ALA A 1 286 ? -4.740 -11.586 12.135 1.00 95.31 286 ALA A CA 1
ATOM 2187 C C . ALA A 1 286 ? -5.886 -12.199 11.323 1.00 95.31 286 ALA A C 1
ATOM 2189 O O . ALA A 1 286 ? -7.052 -11.982 11.643 1.00 95.31 286 ALA A O 1
ATOM 2190 N N . ALA A 1 287 ? -5.566 -13.005 10.305 1.00 95.44 287 ALA A N 1
ATOM 2191 C CA . ALA A 1 287 ? -6.561 -13.696 9.492 1.00 95.44 287 ALA A CA 1
ATOM 2192 C C . ALA A 1 287 ? -7.415 -14.660 10.336 1.00 95.44 287 ALA A C 1
ATOM 2194 O O . ALA A 1 287 ? -8.639 -14.660 10.231 1.00 95.44 287 ALA A O 1
ATOM 2195 N N . LEU A 1 288 ? -6.795 -15.419 11.244 1.00 94.62 288 LEU A N 1
ATOM 2196 C CA . LEU A 1 288 ? -7.510 -16.315 12.161 1.00 94.62 288 LEU A CA 1
ATOM 2197 C C . LEU A 1 288 ? -8.393 -15.569 13.177 1.00 94.62 288 LEU A C 1
ATOM 2199 O O . LEU A 1 288 ? -9.341 -16.146 13.704 1.00 94.62 288 LEU A O 1
ATOM 2203 N N . GLN A 1 289 ? -8.107 -14.291 13.431 1.00 95.31 289 GLN A N 1
ATOM 2204 C CA . GLN A 1 289 ? -8.838 -13.434 14.369 1.00 95.31 289 GLN A CA 1
ATOM 2205 C C . GLN A 1 289 ? -9.696 -12.372 13.667 1.00 95.31 289 GLN A C 1
ATOM 2207 O O . GLN A 1 289 ? -10.120 -11.406 14.300 1.00 95.31 289 GLN A O 1
ATOM 2212 N N . ILE A 1 290 ? -9.992 -12.538 12.371 1.00 95.38 290 ILE A N 1
ATOM 2213 C CA . ILE A 1 290 ? -10.646 -11.500 11.561 1.00 95.38 290 ILE A CA 1
ATOM 2214 C C . ILE A 1 290 ? -11.978 -11.009 12.145 1.00 95.38 290 ILE A C 1
ATOM 2216 O O . ILE A 1 290 ? -12.282 -9.825 12.038 1.00 95.38 290 ILE A O 1
ATOM 2220 N N . LYS A 1 291 ? -12.742 -11.876 12.824 1.00 95.44 291 LYS A N 1
ATOM 2221 C CA . LYS A 1 291 ? -14.009 -11.497 13.474 1.00 95.44 291 LYS A CA 1
ATOM 2222 C C . LYS A 1 291 ? -13.816 -10.400 14.522 1.00 95.44 291 LYS A C 1
ATOM 2224 O O . LYS A 1 291 ? -14.564 -9.433 14.517 1.00 95.44 291 LYS A O 1
ATOM 2229 N N . ALA A 1 292 ? -12.774 -10.507 15.348 1.00 96.06 292 ALA A N 1
ATOM 2230 C CA . ALA A 1 292 ? -12.452 -9.483 16.339 1.00 96.06 292 ALA A CA 1
ATOM 2231 C C . ALA A 1 292 ? -12.021 -8.167 15.670 1.00 96.06 292 ALA A C 1
ATOM 2233 O O . ALA A 1 292 ? -12.405 -7.091 16.111 1.00 96.06 292 ALA A O 1
ATOM 2234 N N . PHE A 1 293 ? -11.283 -8.235 14.557 1.00 96.81 293 PHE A N 1
ATOM 2235 C CA . PHE A 1 293 ? -10.940 -7.031 13.796 1.00 96.81 293 PHE A CA 1
ATOM 2236 C C . PHE A 1 293 ? -12.162 -6.365 13.154 1.00 96.81 293 PHE A C 1
ATOM 2238 O O . PHE A 1 293 ? -12.232 -5.142 13.154 1.00 96.81 293 PHE A O 1
ATOM 2245 N N . ILE A 1 294 ? -13.129 -7.132 12.638 1.00 95.75 294 ILE A N 1
ATOM 2246 C CA . ILE A 1 294 ? -14.374 -6.594 12.060 1.00 95.75 294 ILE A CA 1
ATOM 2247 C C . ILE A 1 294 ? -15.204 -5.840 13.110 1.00 95.75 294 ILE A C 1
ATOM 2249 O O . ILE A 1 294 ? -15.846 -4.849 12.776 1.00 95.75 294 ILE A O 1
ATOM 2253 N N . GLU A 1 295 ? -15.186 -6.280 14.370 1.00 96.06 295 GLU A N 1
ATOM 2254 C CA . GLU A 1 295 ? -15.891 -5.601 15.467 1.00 96.06 295 GLU A CA 1
ATOM 2255 C C . GLU A 1 295 ? -15.247 -4.260 15.862 1.00 96.06 295 GLU A C 1
ATOM 2257 O O . GLU A 1 295 ? -15.914 -3.402 16.439 1.00 96.06 295 GLU A O 1
ATOM 2262 N N . GLU A 1 296 ? -13.961 -4.061 15.560 1.00 96.19 296 GLU A N 1
ATOM 2263 C CA . GLU A 1 296 ? -13.182 -2.918 16.053 1.00 96.19 296 GLU A CA 1
ATOM 2264 C C . GLU A 1 296 ? -12.746 -1.919 14.980 1.00 96.19 296 GLU A C 1
ATOM 2266 O O . GLU A 1 296 ? -12.548 -0.738 15.285 1.00 96.19 296 GLU A O 1
ATOM 2271 N N . ALA A 1 297 ? -12.525 -2.390 13.754 1.00 98.00 297 ALA A N 1
ATOM 2272 C CA . ALA A 1 297 ? -12.041 -1.595 12.639 1.00 98.00 297 ALA A CA 1
ATOM 2273 C C . ALA A 1 297 ? -13.208 -1.081 11.792 1.00 98.00 297 ALA A C 1
ATOM 2275 O O . ALA A 1 297 ? -14.130 -1.823 11.467 1.00 98.00 297 ALA A O 1
ATOM 2276 N N . ASP A 1 298 ? -13.121 0.169 11.338 1.00 98.25 298 ASP A N 1
ATOM 2277 C CA . ASP A 1 298 ? -14.176 0.775 10.514 1.00 98.25 298 ASP A CA 1
ATOM 2278 C C . ASP A 1 298 ? -14.218 0.166 9.095 1.00 98.25 298 ASP A C 1
ATOM 2280 O O . ASP A 1 298 ? -15.199 0.301 8.363 1.00 98.25 298 ASP A O 1
ATOM 2284 N N . PHE A 1 299 ? -13.133 -0.499 8.682 1.00 97.94 299 PHE A N 1
ATOM 2285 C CA . PHE A 1 299 ? -13.043 -1.303 7.466 1.00 97.94 299 PHE A CA 1
ATOM 2286 C C . PHE A 1 299 ? -11.855 -2.272 7.519 1.00 97.94 299 PHE A C 1
ATOM 2288 O O . PHE A 1 299 ? -10.885 -2.071 8.251 1.00 97.94 299 PHE A O 1
ATOM 2295 N N . ILE A 1 300 ? -11.905 -3.300 6.672 1.00 97.06 300 ILE A N 1
ATOM 2296 C CA . ILE A 1 300 ? -10.846 -4.301 6.523 1.00 97.06 300 ILE A CA 1
ATOM 2297 C C . ILE A 1 300 ? -10.222 -4.208 5.128 1.00 97.06 300 ILE A C 1
ATOM 2299 O O . ILE A 1 300 ? -10.919 -4.014 4.129 1.00 97.06 300 ILE A O 1
ATOM 2303 N N . ALA A 1 301 ? -8.903 -4.376 5.056 1.00 96.44 301 ALA A N 1
ATOM 2304 C CA . ALA A 1 301 ? -8.169 -4.599 3.815 1.00 96.44 301 ALA A CA 1
ATOM 2305 C C . ALA A 1 301 ? -7.374 -5.907 3.911 1.00 96.44 301 ALA A C 1
ATOM 2307 O O . ALA A 1 301 ? -6.867 -6.230 4.977 1.00 96.44 301 ALA A O 1
ATOM 2308 N N . LEU A 1 302 ? -7.234 -6.649 2.812 1.00 94.50 302 LEU A N 1
ATOM 2309 C CA . LEU A 1 302 ? -6.399 -7.855 2.770 1.00 94.50 302 LEU A CA 1
ATOM 2310 C C . LEU A 1 302 ? -5.067 -7.549 2.075 1.00 94.50 302 LEU A C 1
ATOM 2312 O O . LEU A 1 302 ? -5.048 -7.179 0.899 1.00 94.50 302 LEU A O 1
ATOM 2316 N N . GLY A 1 303 ? -3.952 -7.726 2.785 1.00 92.00 303 GLY A N 1
ATOM 2317 C CA . GLY A 1 303 ? -2.601 -7.609 2.231 1.00 92.00 303 GLY A CA 1
ATOM 2318 C C . GLY A 1 303 ? -2.097 -8.965 1.745 1.00 92.00 303 GLY A C 1
ATOM 2319 O O . GLY A 1 303 ? -1.305 -9.627 2.409 1.00 92.00 303 GLY A O 1
ATOM 2320 N N . CYS A 1 304 ? -2.568 -9.414 0.578 1.00 87.94 304 CYS A N 1
ATOM 2321 C CA . CYS A 1 304 ? -2.295 -10.778 0.102 1.00 87.94 304 CYS A CA 1
ATOM 2322 C C . CYS A 1 304 ? -0.807 -11.078 -0.136 1.00 87.94 304 CYS A C 1
ATOM 2324 O O . CYS A 1 304 ? -0.406 -12.237 -0.060 1.00 87.94 304 CYS A O 1
ATOM 2326 N N . ASN A 1 305 ? 0.008 -10.061 -0.429 1.00 84.44 305 ASN A N 1
ATOM 2327 C CA . ASN A 1 305 ? 1.430 -10.266 -0.691 1.00 84.44 305 ASN A CA 1
ATOM 2328 C C . ASN A 1 305 ? 2.165 -10.751 0.564 1.00 84.44 305 ASN A C 1
ATOM 2330 O O . ASN A 1 305 ? 2.880 -11.751 0.511 1.00 84.44 305 ASN A O 1
ATOM 2334 N N . ASP A 1 306 ? 1.959 -10.065 1.686 1.00 86.88 306 ASP A N 1
ATOM 2335 C CA . ASP A 1 306 ? 2.604 -10.399 2.953 1.00 86.88 306 ASP A CA 1
ATOM 2336 C C . ASP A 1 306 ? 1.905 -11.583 3.624 1.00 86.88 306 ASP A C 1
ATOM 2338 O O . ASP A 1 306 ? 2.576 -12.453 4.176 1.00 86.88 306 ASP A O 1
ATOM 2342 N N . LEU A 1 307 ? 0.589 -11.733 3.440 1.00 89.12 307 LEU A N 1
ATOM 2343 C CA . LEU A 1 307 ? -0.133 -12.923 3.888 1.00 89.12 307 LEU A CA 1
ATOM 2344 C C . LEU A 1 307 ? 0.417 -14.201 3.242 1.00 89.12 307 LEU A C 1
ATOM 2346 O O . LEU A 1 307 ? 0.668 -15.187 3.929 1.00 89.12 307 LEU A O 1
ATOM 2350 N N . MET A 1 308 ? 0.637 -14.182 1.926 1.00 87.00 308 MET A N 1
ATOM 2351 C CA . MET A 1 308 ? 1.210 -15.313 1.196 1.00 87.00 308 MET A CA 1
ATOM 2352 C C . MET A 1 308 ? 2.642 -15.615 1.646 1.00 87.00 308 MET A C 1
ATOM 2354 O O . MET A 1 308 ? 2.975 -16.781 1.852 1.00 87.00 308 MET A O 1
ATOM 2358 N N . ALA A 1 309 ? 3.476 -14.586 1.819 1.00 82.12 309 ALA A N 1
ATOM 2359 C CA . ALA A 1 309 ? 4.853 -14.755 2.276 1.00 82.12 309 ALA A CA 1
ATOM 2360 C C . ALA A 1 309 ? 4.921 -15.358 3.686 1.00 82.12 309 ALA A C 1
ATOM 2362 O O . ALA A 1 309 ? 5.643 -16.331 3.907 1.00 82.12 309 ALA A O 1
ATOM 2363 N N . ASN A 1 310 ? 4.092 -14.856 4.605 1.00 86.12 310 ASN A N 1
ATOM 2364 C CA . ASN A 1 310 ? 3.983 -15.378 5.963 1.00 86.12 310 ASN A CA 1
ATOM 2365 C C . ASN A 1 310 ? 3.441 -16.817 5.995 1.00 86.12 310 ASN A C 1
ATOM 2367 O O . ASN A 1 310 ? 3.950 -17.639 6.750 1.00 86.12 310 ASN A O 1
ATOM 2371 N N . LEU A 1 311 ? 2.451 -17.158 5.160 1.00 86.25 311 LEU A N 1
ATOM 2372 C CA . LEU A 1 311 ? 1.940 -18.534 5.051 1.00 86.25 311 LEU A CA 1
ATOM 2373 C C . LEU A 1 311 ? 2.985 -19.515 4.507 1.00 86.25 311 LEU A C 1
ATOM 2375 O O . LEU A 1 311 ? 2.993 -20.678 4.903 1.00 86.25 311 LEU A O 1
ATOM 2379 N N . ALA A 1 312 ? 3.837 -19.062 3.588 1.00 82.44 312 ALA A N 1
ATOM 2380 C CA . ALA A 1 312 ? 4.910 -19.870 3.017 1.00 82.44 312 ALA A CA 1
ATOM 2381 C C . ALA A 1 312 ? 6.173 -19.909 3.899 1.00 82.44 312 ALA A C 1
ATOM 2383 O O . ALA A 1 312 ? 7.043 -20.743 3.661 1.00 82.44 312 ALA A O 1
ATOM 2384 N N . GLY A 1 313 ? 6.279 -19.032 4.905 1.00 80.75 313 GLY A N 1
ATOM 2385 C CA . GLY A 1 313 ? 7.452 -18.929 5.773 1.00 80.75 313 GLY A CA 1
ATOM 2386 C C . GLY A 1 313 ? 8.700 -18.429 5.042 1.00 80.75 313 GLY A C 1
ATOM 2387 O O . GLY A 1 313 ? 9.803 -18.882 5.340 1.00 80.75 313 GLY A O 1
ATOM 2388 N N . VAL A 1 314 ? 8.536 -17.541 4.055 1.00 75.44 314 VAL A N 1
ATOM 2389 C CA . VAL A 1 314 ? 9.638 -17.051 3.211 1.00 75.44 314 VAL A CA 1
ATOM 2390 C C . VAL A 1 314 ? 9.708 -15.531 3.180 1.00 75.44 314 VAL A C 1
ATOM 2392 O O . VAL A 1 314 ? 8.693 -14.838 3.188 1.00 75.44 314 VAL A O 1
ATOM 2395 N N . GLU A 1 315 ? 10.927 -15.008 3.078 1.00 71.75 315 GLU A N 1
ATOM 2396 C CA . GLU A 1 315 ? 11.180 -13.587 2.857 1.00 71.75 315 GLU A CA 1
ATOM 2397 C C . GLU A 1 315 ? 11.112 -13.253 1.360 1.00 71.75 315 GLU A C 1
ATOM 2399 O O . GLU A 1 315 ? 11.694 -13.947 0.528 1.00 71.75 315 GLU A O 1
ATOM 2404 N N . ARG A 1 316 ? 10.388 -12.191 0.991 1.00 68.56 316 ARG A N 1
ATOM 2405 C CA . ARG A 1 316 ? 10.065 -11.877 -0.416 1.00 68.56 316 ARG A CA 1
ATOM 2406 C C . ARG A 1 316 ? 11.261 -11.416 -1.245 1.00 68.56 316 ARG A C 1
ATOM 2408 O O . ARG A 1 316 ? 11.234 -11.537 -2.470 1.00 68.56 316 ARG A O 1
ATOM 2415 N N . SER A 1 317 ? 12.278 -10.851 -0.603 1.00 64.25 317 SER A N 1
ATOM 2416 C CA . SER A 1 317 ? 13.511 -10.410 -1.260 1.00 64.25 317 SER A CA 1
ATOM 2417 C C . SER A 1 317 ? 14.497 -11.558 -1.503 1.00 64.25 317 SER A C 1
ATOM 2419 O O . SER A 1 317 ? 15.411 -11.418 -2.316 1.00 64.25 317 SER A O 1
ATOM 2421 N N . SER A 1 318 ? 14.303 -12.708 -0.847 1.00 65.69 318 SER A N 1
ATOM 2422 C CA . SER A 1 318 ? 15.204 -13.851 -0.953 1.00 65.69 318 SER A CA 1
ATOM 2423 C C . SER A 1 318 ? 15.087 -14.511 -2.336 1.00 65.69 318 SER A C 1
ATOM 2425 O O . SER A 1 318 ? 13.982 -14.873 -2.751 1.00 65.69 318 SER A O 1
ATOM 2427 N N . PRO A 1 319 ? 16.197 -14.759 -3.058 1.00 61.62 319 PRO A N 1
ATOM 2428 C CA . PRO A 1 319 ? 16.183 -15.508 -4.318 1.00 61.62 319 PRO A CA 1
ATOM 2429 C C . PRO A 1 319 ? 15.542 -16.900 -4.200 1.00 61.62 319 PRO A C 1
ATOM 2431 O O . PRO A 1 319 ? 14.884 -17.360 -5.134 1.00 61.62 319 PRO A O 1
ATOM 2434 N N . GLN A 1 320 ? 15.682 -17.546 -3.037 1.00 61.12 320 GLN A N 1
ATOM 2435 C CA . GLN A 1 320 ? 15.099 -18.853 -2.728 1.00 61.12 320 GLN A CA 1
ATOM 2436 C C . GLN A 1 320 ? 13.561 -18.812 -2.649 1.00 61.12 320 GLN A C 1
ATOM 2438 O O . GLN A 1 320 ? 12.907 -19.837 -2.839 1.00 61.12 320 GLN A O 1
ATOM 2443 N N . SER A 1 321 ? 12.962 -17.633 -2.444 1.00 62.56 321 SER A N 1
ATOM 2444 C CA . SER A 1 321 ? 11.507 -17.466 -2.356 1.00 62.56 321 SER A CA 1
ATOM 2445 C C . SER A 1 321 ? 10.777 -17.644 -3.693 1.00 62.56 321 SER A C 1
ATOM 2447 O O . SER A 1 321 ? 9.591 -17.973 -3.683 1.00 62.56 321 SER A O 1
ATOM 2449 N N . ARG A 1 322 ? 11.458 -17.510 -4.849 1.00 59.91 322 ARG A N 1
ATOM 2450 C CA . ARG A 1 322 ? 10.822 -17.603 -6.185 1.00 59.91 322 ARG A CA 1
ATOM 2451 C C . ARG A 1 322 ? 10.069 -18.906 -6.418 1.00 59.91 322 ARG A C 1
ATOM 2453 O O . ARG A 1 322 ? 9.046 -18.894 -7.090 1.00 59.91 322 ARG A O 1
ATOM 2460 N N . GLN A 1 323 ? 10.592 -20.021 -5.912 1.00 62.06 323 GLN A N 1
ATOM 2461 C CA . GLN A 1 323 ? 9.963 -21.331 -6.097 1.00 62.06 323 GLN A CA 1
ATOM 2462 C C . GLN A 1 323 ? 8.826 -21.580 -5.096 1.00 62.06 323 GLN A C 1
ATOM 2464 O O . GLN A 1 323 ? 7.910 -22.339 -5.397 1.00 62.06 323 GLN A O 1
ATOM 2469 N N . ALA A 1 324 ? 8.873 -20.937 -3.925 1.00 62.31 324 ALA A N 1
ATOM 2470 C CA . ALA A 1 324 ? 7.905 -21.126 -2.847 1.00 62.31 324 ALA A CA 1
ATOM 2471 C C . ALA A 1 324 ? 6.702 -20.167 -2.937 1.00 62.31 324 ALA A C 1
ATOM 2473 O O . ALA A 1 324 ? 5.594 -20.522 -2.536 1.00 62.31 324 ALA A O 1
ATOM 2474 N N . LEU A 1 325 ? 6.895 -18.959 -3.478 1.00 68.56 325 LEU A N 1
ATOM 2475 C CA . LEU A 1 325 ? 5.848 -17.948 -3.626 1.00 68.56 325 LEU A CA 1
ATOM 2476 C C . LEU A 1 325 ? 5.041 -18.180 -4.906 1.00 68.56 325 LEU A C 1
ATOM 2478 O O . LEU A 1 325 ? 5.357 -17.651 -5.970 1.00 68.56 325 LEU A O 1
ATOM 2482 N N . SER A 1 326 ? 3.956 -18.945 -4.790 1.00 69.69 326 SER A N 1
ATOM 2483 C CA . SER A 1 326 ? 2.934 -19.039 -5.833 1.00 69.69 326 SER A CA 1
ATOM 2484 C C . SER A 1 326 ? 1.655 -18.330 -5.402 1.00 69.69 326 SER A C 1
ATOM 2486 O O . SER A 1 326 ? 1.028 -18.710 -4.408 1.00 69.69 326 SER A O 1
ATOM 2488 N N . PHE A 1 327 ? 1.200 -17.375 -6.220 1.00 68.00 327 PHE A N 1
ATOM 2489 C CA . PHE A 1 327 ? -0.124 -16.750 -6.085 1.00 68.00 327 PHE A CA 1
ATOM 2490 C C . PHE A 1 327 ? -1.274 -17.762 -6.146 1.00 68.00 327 PHE A C 1
ATOM 2492 O O . PHE A 1 327 ? -2.382 -17.454 -5.720 1.00 68.00 327 PHE A O 1
ATOM 2499 N N . TYR A 1 328 ? -1.014 -18.966 -6.664 1.00 75.31 328 TYR A N 1
ATOM 2500 C CA . TYR A 1 328 ? -1.996 -20.030 -6.860 1.00 75.31 328 TYR A CA 1
ATOM 2501 C C . TYR A 1 328 ? -1.920 -21.130 -5.794 1.00 75.31 328 TYR A C 1
ATOM 2503 O O . TYR A 1 328 ? -2.407 -22.240 -6.004 1.00 75.31 328 TYR A O 1
ATOM 2511 N N . THR A 1 329 ? -1.304 -20.847 -4.644 1.00 78.94 329 THR A N 1
ATOM 2512 C CA . THR A 1 329 ? -1.170 -21.837 -3.571 1.00 78.94 329 THR A CA 1
ATOM 2513 C C . THR A 1 329 ? -2.543 -22.169 -2.968 1.00 78.94 329 THR A C 1
ATOM 2515 O O . THR A 1 329 ? -3.204 -21.269 -2.444 1.00 78.94 329 THR A O 1
ATOM 2518 N N . PRO A 1 330 ? -2.978 -23.447 -2.940 1.00 86.88 330 PRO A N 1
ATOM 2519 C CA . PRO A 1 330 ? -4.298 -23.824 -2.421 1.00 86.88 330 PRO A CA 1
ATOM 2520 C C . PRO A 1 330 ? -4.564 -23.376 -0.978 1.00 86.88 330 PRO A C 1
ATOM 2522 O O . PRO A 1 330 ? -5.706 -23.114 -0.612 1.00 86.88 330 PRO A O 1
ATOM 2525 N N . ALA A 1 331 ? -3.519 -23.281 -0.149 1.00 85.38 331 ALA A N 1
ATOM 2526 C CA . ALA A 1 331 ? -3.630 -22.795 1.225 1.00 85.38 331 ALA A CA 1
ATOM 2527 C C . ALA A 1 331 ? -4.143 -21.347 1.298 1.00 85.38 331 ALA A C 1
ATOM 2529 O O . ALA A 1 331 ? -5.029 -21.073 2.104 1.00 85.38 331 ALA A O 1
ATOM 2530 N N . LEU A 1 332 ? -3.658 -20.458 0.422 1.00 86.75 332 LEU A N 1
ATOM 2531 C CA . LEU A 1 332 ? -4.115 -19.070 0.358 1.00 86.75 332 LEU A CA 1
ATOM 2532 C C . LEU A 1 332 ? -5.600 -19.004 -0.012 1.00 86.75 332 LEU A C 1
ATOM 2534 O O . LEU A 1 332 ? -6.362 -18.333 0.671 1.00 86.75 332 LEU A O 1
ATOM 2538 N N . PHE A 1 333 ? -6.040 -19.745 -1.033 1.00 89.19 333 PHE A N 1
ATOM 2539 C CA . PHE A 1 333 ? -7.453 -19.758 -1.436 1.00 89.19 333 PHE A CA 1
ATOM 2540 C C . PHE A 1 333 ? -8.372 -20.334 -0.362 1.00 89.19 333 PHE A C 1
ATOM 2542 O O . PHE A 1 333 ? -9.448 -19.787 -0.141 1.00 89.19 333 PHE A O 1
ATOM 2549 N N . ARG A 1 334 ? -7.951 -21.396 0.338 1.00 90.50 334 ARG A N 1
ATOM 2550 C CA . ARG A 1 334 ? -8.710 -21.924 1.482 1.00 90.50 334 ARG A CA 1
ATOM 2551 C C . ARG A 1 334 ? -8.840 -20.891 2.594 1.00 90.50 334 ARG A C 1
ATOM 2553 O O . ARG A 1 334 ? -9.927 -20.745 3.138 1.00 90.50 334 ARG A O 1
ATOM 2560 N N . LEU A 1 335 ? -7.764 -20.164 2.901 1.00 90.69 335 LEU A N 1
ATOM 2561 C CA . LEU A 1 335 ? -7.820 -19.083 3.879 1.00 90.69 335 LEU A CA 1
ATOM 2562 C C . LEU A 1 335 ? -8.767 -17.974 3.408 1.00 90.69 335 LEU A C 1
ATOM 2564 O O . LEU A 1 335 ? -9.670 -17.608 4.143 1.00 90.69 335 LEU A O 1
ATOM 2568 N N . LEU A 1 336 ? -8.632 -17.489 2.171 1.00 91.31 336 LEU A N 1
ATOM 2569 C CA . LEU A 1 336 ? -9.517 -16.457 1.618 1.00 91.31 336 LEU A CA 1
ATOM 2570 C C . LEU A 1 336 ? -10.991 -16.887 1.632 1.00 91.31 336 LEU A C 1
ATOM 2572 O O . LEU A 1 336 ? -11.853 -16.081 1.965 1.00 91.31 336 LEU A O 1
ATOM 2576 N N . GLN A 1 337 ? -11.281 -18.156 1.335 1.00 90.88 337 GLN A N 1
ATOM 2577 C CA . GLN A 1 337 ? -12.631 -18.710 1.427 1.00 90.88 337 GLN A CA 1
ATOM 2578 C C . GLN A 1 337 ? -13.158 -18.706 2.869 1.00 90.88 337 GLN A C 1
ATOM 2580 O O . GLN A 1 337 ? -14.330 -18.418 3.077 1.00 90.88 337 GLN A O 1
ATOM 2585 N N . GLN A 1 338 ? -12.309 -18.998 3.859 1.00 90.00 338 GLN A N 1
ATOM 2586 C CA . GLN A 1 338 ? -12.678 -18.907 5.275 1.00 90.00 338 GLN A CA 1
ATOM 2587 C C . GLN A 1 338 ? -12.900 -17.462 5.729 1.00 90.00 338 GLN A C 1
ATOM 2589 O O . GLN A 1 338 ? -13.789 -17.225 6.534 1.00 90.00 338 GLN A O 1
ATOM 2594 N N . LEU A 1 339 ? -12.112 -16.508 5.222 1.00 91.12 339 LEU A N 1
ATOM 2595 C CA . LEU A 1 339 ? -12.267 -15.086 5.547 1.00 91.12 339 LEU A CA 1
ATOM 2596 C C . LEU A 1 339 ? -13.528 -14.472 4.926 1.00 91.12 339 LEU A C 1
ATOM 2598 O O . LEU A 1 339 ? -14.049 -13.499 5.459 1.00 91.12 339 LEU A O 1
ATOM 2602 N N . ALA A 1 340 ? -13.985 -15.007 3.792 1.00 86.56 340 ALA A N 1
ATOM 2603 C CA . ALA A 1 340 ? -15.179 -14.538 3.095 1.00 86.56 340 ALA A CA 1
ATOM 2604 C C . ALA A 1 340 ? -16.497 -15.117 3.647 1.00 86.56 340 ALA A C 1
ATOM 2606 O O . ALA A 1 340 ? -17.558 -14.618 3.277 1.00 86.56 340 ALA A O 1
ATOM 2607 N N . ALA A 1 341 ? -16.432 -16.173 4.466 1.00 79.19 341 ALA A N 1
ATOM 2608 C CA . ALA A 1 341 ? -17.587 -16.878 5.032 1.00 79.19 341 ALA A CA 1
ATOM 2609 C C . ALA A 1 341 ? -18.061 -16.261 6.357 1.00 79.19 341 ALA A C 1
ATOM 2611 O O . ALA A 1 341 ? -19.295 -16.210 6.554 1.00 79.19 341 ALA A O 1
#

Foldseek 3Di:
DDKDAFAFAFADKAKAFEDEAQPDQAQRHEYEYEQVRLQVHPLRYQAYEYELHLSLDPSNVQNNLVRHQYTYDYPVRSVVRDGGFIWMAGNPRRMIGHPVCVVVDDDDPPPQADAAPDWDADPVGDTDFAEAAHAALSSLLVCNSNNGQANPEHACLSQCLAPLAQDALVSLLVRVVSSQVSNPPHAYEYEQHWDALVRARNNRVVCNVVGDRPQRTFLSCCVPPPSVRNRLSNLQSQLVCVVPGNYAYEGPPDQDLVSVQVVQVVSVVSHPHDHFYAYEAQAPNCLVVVVSRVVPHSDYHYPLSNNQCNVQVHDSPDSVCPVSRDPPDVVSVVSVVVSVD

Radius of gyration: 21.17 Å; chains: 1; bounding box: 46×44×61 Å

Secondary structure (DSSP, 8-state):
--EEE-EEEE--EEEEEEEESSS---TTEEEEEETTGGGT-----SEEEEET--TT-HHHHHHHHHT--EEEE-HHHHTT--TT-EEEEETTTTEEEEGGGGTTSPPPP---PPPTTPPEE-TT--EE--EEEESSHHHHHHHHHTT-SEEEEEEGGGTTTT-SSPPPHHHHHHHHHHHHHHHTTS-EEEEPP--BTTB--GGGGGGGGG--TTT--GGGGTTSTTHHHHHHHHHHHHHHHTTTS-EEEEESS---HHHHHHHHHHHHHHSSS---EEEEE-SHHHHHTHHHHHHH-S-EEE-HHHHHHHHHT--TT-TTHHHH--TT-HHHHHHHHHHH-

pLDDT: mean 89.02, std 9.38, range [59.28, 98.75]